Protein AF-A0A433U5M8-F1 (afdb_monomer_lite)

pLDDT: mean 70.41, std 19.26, range [32.75, 98.0]

Radius of gyration: 36.34 Å; chains: 1; bounding box: 79×53×96 Å

Structure (mmCIF, N/CA/C/O backbone):
data_AF-A0A433U5M8-F1
#
_entry.id   AF-A0A433U5M8-F1
#
loop_
_atom_site.group_PDB
_atom_site.id
_atom_site.type_symbol
_atom_site.label_atom_id
_atom_site.label_alt_id
_atom_site.label_comp_id
_atom_site.label_asym_id
_atom_site.label_entity_id
_atom_site.label_seq_id
_atom_site.pdbx_PDB_ins_code
_atom_site.Cartn_x
_atom_site.Cartn_y
_atom_site.Cartn_z
_atom_site.occupancy
_atom_site.B_iso_or_equiv
_atom_site.auth_seq_id
_atom_site.auth_comp_id
_atom_site.auth_asym_id
_atom_site.auth_atom_id
_atom_site.pdbx_PDB_model_num
ATOM 1 N N . GLY A 1 1 ? -18.660 -10.196 -0.580 1.00 45.38 1 GLY A N 1
ATOM 2 C CA . GLY A 1 1 ? -19.831 -9.629 0.108 1.00 45.38 1 GLY A CA 1
ATOM 3 C C . GLY A 1 1 ? -19.956 -10.293 1.456 1.00 45.38 1 GLY A C 1
ATOM 4 O O . GLY A 1 1 ? -20.163 -11.494 1.503 1.00 45.38 1 GLY A O 1
ATOM 5 N N . GLY A 1 2 ? -19.729 -9.548 2.529 1.00 76.19 2 GLY A N 1
ATOM 6 C CA . GLY A 1 2 ? -19.750 -10.043 3.903 1.00 76.19 2 GLY A CA 1
ATOM 7 C C . GLY A 1 2 ? -19.666 -8.871 4.876 1.00 76.19 2 GLY A C 1
ATOM 8 O O . GLY A 1 2 ? -19.480 -7.734 4.447 1.00 76.19 2 GLY A O 1
ATOM 9 N N . SER A 1 3 ? -19.777 -9.147 6.176 1.00 86.25 3 SER A N 1
ATOM 10 C CA . SER A 1 3 ? -19.694 -8.145 7.254 1.00 86.25 3 SER A CA 1
ATOM 11 C C . SER A 1 3 ? -18.289 -7.544 7.455 1.00 86.25 3 SER A C 1
ATOM 13 O O . SER A 1 3 ? -18.080 -6.759 8.377 1.00 86.25 3 SER A O 1
ATOM 15 N N . ILE A 1 4 ? -17.328 -7.925 6.606 1.00 91.25 4 ILE A N 1
ATOM 16 C CA . ILE A 1 4 ? -15.940 -7.460 6.590 1.00 91.25 4 ILE A CA 1
ATOM 17 C C . ILE A 1 4 ? -15.601 -7.009 5.163 1.00 91.25 4 ILE A C 1
ATOM 19 O O . ILE A 1 4 ? -15.864 -7.737 4.203 1.00 91.25 4 ILE A O 1
ATOM 23 N N . SER A 1 5 ? -14.976 -5.843 5.037 1.00 93.44 5 SER A N 1
ATOM 24 C CA . SER A 1 5 ? -14.335 -5.349 3.816 1.00 93.44 5 SER A CA 1
ATOM 25 C C . SER A 1 5 ? -12.854 -5.081 4.079 1.00 93.44 5 SER A C 1
ATOM 27 O O . SER A 1 5 ? -12.511 -4.546 5.132 1.00 93.44 5 SER A O 1
ATOM 29 N N . VAL A 1 6 ? -11.988 -5.425 3.125 1.00 92.81 6 VAL A N 1
ATOM 30 C CA . VAL A 1 6 ? -10.544 -5.150 3.188 1.00 92.81 6 VAL A CA 1
ATOM 31 C C . VAL A 1 6 ? -10.205 -4.104 2.129 1.00 92.81 6 VAL A C 1
ATOM 33 O O . VAL A 1 6 ? -10.529 -4.294 0.957 1.00 92.81 6 VAL A O 1
ATOM 36 N N . GLY A 1 7 ? -9.622 -2.986 2.554 1.00 92.00 7 GLY A N 1
ATOM 37 C CA . GLY A 1 7 ? -9.172 -1.896 1.695 1.00 92.00 7 GLY A CA 1
ATOM 38 C C . GLY A 1 7 ? -7.885 -2.229 0.939 1.00 92.00 7 GLY A C 1
ATOM 39 O O . GLY A 1 7 ? -7.193 -3.198 1.247 1.00 92.00 7 GLY A O 1
ATOM 40 N N . ALA A 1 8 ? -7.553 -1.405 -0.058 1.00 91.06 8 ALA A N 1
ATOM 41 C CA . ALA A 1 8 ? -6.326 -1.556 -0.850 1.00 91.06 8 ALA A CA 1
ATOM 42 C C . ALA A 1 8 ? -5.041 -1.291 -0.039 1.00 91.06 8 ALA A C 1
ATOM 44 O O . ALA A 1 8 ? -3.975 -1.771 -0.401 1.00 91.06 8 ALA A O 1
ATOM 45 N N . ASP A 1 9 ? -5.154 -0.553 1.063 1.00 92.25 9 ASP A N 1
ATOM 46 C CA . ASP A 1 9 ? -4.115 -0.315 2.070 1.00 92.25 9 ASP A CA 1
ATOM 47 C C . ASP A 1 9 ? -3.992 -1.462 3.092 1.00 92.25 9 ASP A C 1
ATOM 49 O O . ASP A 1 9 ? -3.197 -1.387 4.027 1.00 92.25 9 ASP A O 1
ATOM 53 N N . GLY A 1 10 ? -4.798 -2.517 2.944 1.00 90.12 10 GLY A N 1
ATOM 54 C CA . GLY A 1 10 ? -4.890 -3.618 3.899 1.00 90.12 10 GLY A CA 1
ATOM 55 C C . GLY A 1 10 ? -5.768 -3.316 5.115 1.00 90.12 10 GLY A C 1
ATOM 56 O O . GLY A 1 10 ? -5.881 -4.164 6.003 1.00 90.12 10 GLY A O 1
ATOM 57 N N . ALA A 1 11 ? -6.424 -2.150 5.183 1.00 92.38 11 ALA A N 1
ATOM 58 C CA . ALA A 1 11 ? -7.296 -1.825 6.303 1.00 92.38 11 ALA A CA 1
ATOM 59 C C . ALA A 1 11 ? -8.540 -2.721 6.312 1.00 92.38 11 ALA A C 1
ATOM 61 O O . ALA A 1 11 ? -9.258 -2.850 5.321 1.00 92.38 11 ALA A O 1
ATOM 62 N N . VAL A 1 12 ? -8.831 -3.321 7.465 1.00 91.44 12 VAL A N 1
ATOM 63 C CA . VAL A 1 12 ? -10.022 -4.153 7.658 1.00 91.44 12 VAL A CA 1
ATOM 64 C C . VAL A 1 12 ? -11.119 -3.312 8.309 1.00 91.44 12 VAL A C 1
ATOM 66 O O . VAL A 1 12 ? -10.980 -2.871 9.454 1.00 91.44 12 VAL A O 1
ATOM 69 N N . ALA A 1 13 ? -12.217 -3.108 7.584 1.00 92.56 13 ALA A N 1
ATOM 70 C CA . ALA A 1 13 ? -13.399 -2.389 8.045 1.00 92.56 13 ALA A CA 1
ATOM 71 C C . ALA A 1 13 ? -14.602 -3.332 8.180 1.00 92.56 13 ALA A C 1
ATOM 73 O O . ALA A 1 13 ? -14.766 -4.288 7.420 1.00 92.56 13 ALA A O 1
ATOM 74 N N . LEU A 1 14 ? -15.448 -3.057 9.171 1.00 91.56 14 LEU A N 1
ATOM 75 C CA . LEU A 1 14 ? -16.712 -3.756 9.376 1.00 91.56 14 LEU A CA 1
ATOM 76 C C . LEU A 1 14 ? -17.815 -3.023 8.616 1.00 91.56 14 LEU A C 1
ATOM 78 O O . LEU A 1 14 ? -17.966 -1.815 8.771 1.00 91.56 14 LEU A O 1
ATOM 82 N N . THR A 1 15 ? -18.592 -3.752 7.822 1.00 92.69 15 THR A N 1
ATOM 83 C CA . THR A 1 15 ? -19.698 -3.185 7.028 1.00 92.69 15 THR A CA 1
ATOM 84 C C . THR A 1 15 ? -21.052 -3.294 7.730 1.00 92.69 15 THR A C 1
ATOM 86 O O . THR A 1 15 ? -22.003 -2.629 7.334 1.00 92.69 15 THR A O 1
ATOM 89 N N . SER A 1 16 ? -21.156 -4.111 8.784 1.00 91.69 16 SER A N 1
ATOM 90 C CA . SER A 1 16 ? -22.370 -4.278 9.591 1.00 91.69 16 SER A CA 1
ATOM 91 C C . SER A 1 16 ? -22.026 -4.625 11.040 1.00 91.69 16 SER A C 1
ATOM 93 O O . SER A 1 16 ? -21.055 -5.348 11.287 1.00 91.69 16 SER A O 1
ATOM 95 N N . SER A 1 17 ? -22.852 -4.196 11.996 1.00 89.56 17 SER A N 1
ATOM 96 C CA . SER A 1 17 ? -22.741 -4.625 13.395 1.00 89.56 17 SER A CA 1
ATOM 97 C C . SER A 1 17 ? -23.074 -6.118 13.559 1.00 89.56 17 SER A C 1
ATOM 99 O O . SER A 1 17 ? -23.799 -6.712 12.757 1.00 89.56 17 SER A O 1
ATOM 101 N N . ARG A 1 18 ? -22.500 -6.757 14.586 1.00 93.69 18 ARG A N 1
ATOM 102 C CA . ARG A 1 18 ? -22.755 -8.158 14.965 1.00 93.69 18 ARG A CA 1
ATOM 103 C C . ARG A 1 18 ? -22.833 -8.278 16.484 1.00 93.69 18 ARG A C 1
ATOM 105 O O . ARG A 1 18 ? -22.233 -7.477 17.198 1.00 93.69 18 ARG A O 1
ATOM 112 N N . SER A 1 19 ? -23.551 -9.288 16.967 1.00 94.50 19 SER A N 1
ATOM 113 C CA . SER A 1 19 ? -23.619 -9.615 18.391 1.00 94.50 19 SER A CA 1
ATOM 114 C C . SER A 1 19 ? -22.271 -10.120 18.913 1.00 94.50 19 SER A C 1
ATOM 116 O O . SER A 1 19 ? -21.514 -10.794 18.201 1.00 94.50 19 SER A O 1
ATOM 118 N N . ALA A 1 20 ? -21.984 -9.816 20.179 1.00 93.88 20 ALA A N 1
ATOM 119 C CA . ALA A 1 20 ? -20.824 -10.355 20.876 1.00 93.88 20 ALA A CA 1
ATOM 120 C C . ALA A 1 20 ? -20.846 -11.894 20.883 1.00 93.88 20 ALA A C 1
ATOM 122 O O . ALA A 1 20 ? -21.906 -12.512 20.932 1.00 93.88 20 ALA A O 1
ATOM 123 N N . GLY A 1 21 ? -19.667 -12.509 20.807 1.00 93.31 21 GLY A N 1
ATOM 124 C CA . GLY A 1 21 ? -19.498 -13.957 20.670 1.00 93.31 21 GLY A CA 1
ATOM 125 C C . GLY A 1 21 ? -19.450 -14.443 19.219 1.00 93.31 21 GLY A C 1
ATOM 126 O O . GLY A 1 21 ? -18.939 -15.530 18.966 1.00 93.31 21 GLY A O 1
ATOM 127 N N . THR A 1 22 ? -19.888 -13.631 18.254 1.00 94.88 22 THR A N 1
ATOM 128 C CA . THR A 1 22 ? -19.756 -13.963 16.831 1.00 94.88 22 THR A CA 1
ATOM 129 C C . THR A 1 22 ? -18.287 -13.897 16.402 1.00 94.88 22 THR A C 1
ATOM 131 O O . THR A 1 22 ? -17.555 -12.981 16.785 1.00 94.88 22 THR A O 1
ATOM 134 N N . VAL A 1 23 ? -17.850 -14.842 15.567 1.00 94.50 23 VAL A N 1
ATOM 135 C CA . VAL A 1 23 ? -16.569 -14.778 14.852 1.00 94.50 23 VAL A CA 1
ATOM 136 C C . VAL A 1 23 ? -16.868 -14.785 13.365 1.00 94.50 23 VAL A C 1
ATOM 138 O O . VAL A 1 23 ? -17.562 -15.670 12.871 1.00 94.50 23 VAL A O 1
ATOM 141 N N . VAL A 1 24 ? -16.355 -13.791 12.651 1.00 94.06 24 VAL A N 1
ATOM 142 C CA . VAL A 1 24 ? -16.457 -13.735 11.193 1.00 94.06 24 VAL A CA 1
ATOM 143 C C . VAL A 1 24 ? -15.065 -13.935 10.624 1.00 94.06 24 VAL A C 1
ATOM 145 O O . VAL A 1 24 ? -14.129 -13.228 10.997 1.00 94.06 24 VAL A O 1
ATOM 148 N N . SER A 1 25 ? -14.935 -14.899 9.719 1.00 94.25 25 SER A N 1
ATOM 149 C CA . SER A 1 25 ? -13.684 -15.185 9.025 1.00 94.25 25 SER A CA 1
ATOM 150 C C . SER A 1 25 ? -13.825 -14.938 7.531 1.00 94.25 25 SER A C 1
ATOM 152 O O . SER A 1 25 ? -14.887 -15.158 6.951 1.00 94.25 25 SER A O 1
ATOM 154 N N . GLY A 1 26 ? -12.741 -14.493 6.909 1.00 91.69 26 GLY A N 1
ATOM 155 C CA . GLY A 1 26 ? -12.641 -14.303 5.470 1.00 91.69 26 GLY A CA 1
ATOM 156 C C . GLY A 1 26 ? -11.229 -14.583 4.974 1.00 91.69 26 GLY A C 1
ATOM 157 O O . GLY A 1 26 ? -10.285 -14.664 5.759 1.00 91.69 26 GLY A O 1
ATOM 158 N N . SER A 1 27 ? -11.103 -14.725 3.661 1.00 94.50 27 SER A N 1
ATOM 159 C CA . SER A 1 27 ? -9.823 -14.880 2.975 1.00 94.50 27 SER A CA 1
ATOM 160 C C . SER A 1 27 ? -9.535 -13.620 2.167 1.00 94.50 27 SER A C 1
ATOM 162 O O . SER A 1 27 ? -10.400 -13.160 1.421 1.00 94.50 27 SER A O 1
ATOM 164 N N . ALA A 1 28 ? -8.332 -13.070 2.310 1.00 94.69 28 ALA A N 1
ATOM 165 C CA . ALA A 1 28 ? -7.849 -11.929 1.543 1.00 94.69 28 ALA A CA 1
ATOM 166 C C . ALA A 1 28 ? -6.683 -12.353 0.646 1.00 94.69 28 ALA A C 1
ATOM 168 O O . ALA A 1 28 ? -5.827 -13.135 1.054 1.00 94.69 28 ALA A O 1
ATOM 169 N N . TYR A 1 29 ? -6.656 -11.825 -0.574 1.00 96.19 29 TYR A N 1
ATOM 170 C CA . TYR A 1 29 ? -5.571 -12.032 -1.530 1.00 96.19 29 TYR A CA 1
ATOM 171 C C . TYR A 1 29 ? -4.862 -10.706 -1.763 1.00 96.19 29 TYR A C 1
ATOM 173 O O . TYR A 1 29 ? -5.526 -9.674 -1.879 1.00 96.19 29 TYR A O 1
ATOM 181 N N . ALA A 1 30 ? -3.537 -10.744 -1.865 1.00 94.94 30 ALA A N 1
ATOM 182 C CA . ALA A 1 30 ? -2.771 -9.594 -2.317 1.00 94.94 30 ALA A CA 1
ATOM 183 C C . ALA A 1 30 ? -2.766 -9.565 -3.849 1.00 94.94 30 ALA A C 1
ATOM 185 O O . ALA A 1 30 ? -2.647 -10.612 -4.489 1.00 94.94 30 ALA A O 1
ATOM 186 N N . TRP A 1 31 ? -2.908 -8.370 -4.417 1.00 94.88 31 TRP A N 1
ATOM 187 C CA . TRP A 1 31 ? -2.847 -8.131 -5.854 1.00 94.88 31 TRP A CA 1
ATOM 188 C C . TRP A 1 31 ? -1.829 -7.030 -6.135 1.00 94.88 31 TRP A C 1
ATOM 190 O O . TRP A 1 31 ? -1.934 -5.941 -5.572 1.00 94.88 31 TRP A O 1
ATOM 200 N N . ASP A 1 32 ? -0.881 -7.308 -7.021 1.00 91.94 32 ASP A N 1
ATOM 201 C CA . ASP A 1 32 ? 0.020 -6.320 -7.605 1.00 91.94 32 ASP A CA 1
ATOM 202 C C . ASP A 1 32 ? -0.542 -5.853 -8.958 1.00 91.94 32 ASP A C 1
ATOM 204 O O . ASP A 1 32 ? -1.101 -6.641 -9.721 1.00 91.94 32 ASP A O 1
ATOM 208 N N . LYS A 1 33 ? -0.401 -4.562 -9.263 1.00 90.81 33 LYS A N 1
ATOM 209 C CA . LYS A 1 33 ? -0.838 -3.940 -10.523 1.00 90.81 33 LYS A CA 1
ATOM 210 C C . LYS A 1 33 ? 0.274 -3.872 -11.579 1.00 90.81 33 LYS A C 1
ATOM 212 O O . LYS A 1 33 ? 0.168 -3.069 -12.506 1.00 90.81 33 LYS A O 1
ATOM 217 N N . GLY A 1 34 ? 1.336 -4.667 -11.440 1.00 90.12 34 GLY A N 1
ATOM 218 C CA . GLY A 1 34 ? 2.446 -4.725 -12.393 1.00 90.12 34 GLY A CA 1
ATOM 219 C C . GLY A 1 34 ? 2.001 -4.859 -13.860 1.00 90.12 34 GLY A C 1
ATOM 220 O O . GLY A 1 34 ? 0.998 -5.499 -14.171 1.00 90.12 34 GLY A O 1
ATOM 221 N N . GLN A 1 35 ? 2.747 -4.229 -14.779 1.00 84.31 35 GLN A N 1
ATOM 222 C CA . GLN A 1 35 ? 2.446 -4.247 -16.222 1.00 84.31 35 GLN A CA 1
ATOM 223 C C . GLN A 1 35 ? 2.996 -5.483 -16.952 1.00 84.31 35 GLN A C 1
ATOM 225 O O . GLN A 1 35 ? 2.381 -5.928 -17.917 1.00 84.31 35 GLN A O 1
ATOM 230 N N . THR A 1 36 ? 4.103 -6.070 -16.484 1.00 81.38 36 THR A N 1
ATOM 231 C CA . THR A 1 36 ? 4.724 -7.259 -17.094 1.00 81.38 36 THR A CA 1
ATOM 232 C C . THR A 1 36 ? 5.297 -8.139 -15.981 1.00 81.38 36 THR A C 1
ATOM 234 O O . THR A 1 36 ? 6.118 -7.635 -15.216 1.00 81.38 36 THR A O 1
ATOM 237 N N . PRO A 1 37 ? 4.892 -9.417 -15.837 1.00 82.75 37 PRO A N 1
ATOM 238 C CA . PRO A 1 37 ? 4.072 -10.235 -16.746 1.00 82.75 37 PRO A CA 1
ATOM 239 C C . PRO A 1 37 ? 2.551 -9.969 -16.697 1.00 82.75 37 PRO A C 1
ATOM 241 O O . PRO A 1 37 ? 1.786 -10.687 -17.334 1.00 82.75 37 PRO A O 1
ATOM 244 N N . GLY A 1 38 ? 2.110 -8.947 -15.964 1.00 89.69 38 GLY A N 1
ATOM 245 C CA . GLY A 1 38 ? 0.707 -8.600 -15.735 1.00 89.69 38 GLY A CA 1
ATOM 246 C C . GLY A 1 38 ? 0.425 -8.490 -14.238 1.00 89.69 38 GLY A C 1
ATOM 247 O O . GLY A 1 38 ? 1.347 -8.577 -13.426 1.00 89.69 38 GLY A O 1
ATOM 248 N N . ALA A 1 39 ? -0.843 -8.305 -13.868 1.00 93.44 39 ALA A N 1
ATOM 249 C CA . ALA A 1 39 ? -1.225 -8.262 -12.462 1.00 93.44 39 ALA A CA 1
ATOM 250 C C . ALA A 1 39 ? -0.949 -9.618 -11.797 1.00 93.44 39 ALA A C 1
ATOM 252 O O . ALA A 1 39 ? -1.464 -10.648 -12.238 1.00 93.44 39 ALA A O 1
ATOM 253 N N . LEU A 1 40 ? -0.149 -9.613 -10.733 1.00 95.38 40 LEU A N 1
ATOM 254 C CA . LEU A 1 40 ? 0.150 -10.808 -9.952 1.00 95.38 40 LEU A CA 1
ATOM 255 C C . LEU A 1 40 ? -0.803 -10.894 -8.765 1.00 95.38 40 LEU A C 1
ATOM 257 O O . LEU A 1 40 ? -1.156 -9.885 -8.155 1.00 95.38 40 LEU A O 1
ATOM 261 N N . ARG A 1 41 ? -1.213 -12.111 -8.422 1.00 95.94 41 ARG A N 1
ATOM 262 C CA . ARG A 1 41 ? -2.037 -12.403 -7.250 1.00 95.94 41 ARG A CA 1
ATOM 263 C C . ARG A 1 41 ? -1.274 -13.368 -6.356 1.00 95.94 41 ARG A C 1
ATOM 265 O O . ARG A 1 41 ? -0.628 -14.274 -6.866 1.00 95.94 41 ARG A O 1
ATOM 272 N N . SER A 1 42 ? -1.372 -13.201 -5.041 1.00 96.19 42 SER A N 1
ATOM 273 C CA . SER A 1 42 ? -0.816 -14.181 -4.107 1.00 96.19 42 SER A CA 1
ATOM 274 C C . SER A 1 42 ? -1.482 -15.552 -4.280 1.00 96.19 42 SER A C 1
ATOM 276 O O . SER A 1 42 ? -2.712 -15.641 -4.306 1.00 96.19 42 SER A O 1
ATOM 278 N N . ASP A 1 43 ? -0.684 -16.620 -4.339 1.00 96.44 43 ASP A N 1
ATOM 279 C CA . ASP A 1 43 ? -1.203 -17.990 -4.471 1.00 96.44 43 ASP A CA 1
ATOM 280 C C . ASP A 1 43 ? -1.987 -18.416 -3.225 1.00 96.44 43 ASP A C 1
ATOM 282 O O . ASP A 1 43 ? -3.091 -18.958 -3.307 1.00 96.44 43 ASP A O 1
ATOM 286 N N . ASN A 1 44 ? -1.450 -18.086 -2.049 1.00 96.75 44 ASN A N 1
ATOM 287 C CA . ASN A 1 44 ? -2.062 -18.414 -0.769 1.00 96.75 44 ASN A CA 1
ATOM 288 C C . ASN A 1 44 ? -2.836 -17.209 -0.210 1.00 96.75 44 ASN A C 1
ATOM 290 O O . ASN A 1 44 ? -2.272 -16.114 -0.102 1.00 96.75 44 ASN A O 1
ATOM 294 N N . PRO A 1 45 ? -4.123 -17.367 0.154 1.00 96.38 45 PRO A N 1
ATOM 295 C CA . PRO A 1 45 ? -4.862 -16.311 0.827 1.00 96.38 45 PRO A CA 1
ATOM 296 C C . PRO A 1 45 ? -4.426 -16.148 2.284 1.00 96.38 45 PRO A C 1
ATOM 298 O O . PRO A 1 45 ? -4.218 -17.127 3.001 1.00 96.38 45 PRO A O 1
ATOM 301 N N . ALA A 1 46 ? -4.425 -14.908 2.765 1.00 95.19 46 ALA A N 1
ATOM 302 C CA . ALA A 1 46 ? -4.359 -14.614 4.188 1.00 95.19 46 ALA A CA 1
ATOM 303 C C . ALA A 1 46 ? -5.741 -14.818 4.825 1.00 95.19 46 ALA A C 1
ATOM 305 O O . ALA A 1 46 ? -6.743 -14.267 4.357 1.00 95.19 46 ALA A O 1
ATOM 306 N N . ARG A 1 47 ? -5.809 -15.596 5.910 1.00 95.00 47 ARG A N 1
ATOM 307 C CA . ARG A 1 47 ? -7.052 -15.813 6.656 1.00 95.00 47 ARG A CA 1
ATOM 308 C C . ARG A 1 47 ? -7.207 -14.733 7.722 1.00 95.00 47 ARG A C 1
ATOM 310 O O . ARG A 1 47 ? -6.384 -14.620 8.622 1.00 95.00 47 ARG A O 1
ATOM 317 N N . ILE A 1 48 ? -8.278 -13.957 7.629 1.00 93.44 48 ILE A N 1
ATOM 318 C CA . ILE A 1 48 ? -8.594 -12.871 8.559 1.00 93.44 48 ILE A CA 1
ATOM 319 C C . ILE A 1 48 ? -9.782 -13.311 9.409 1.00 93.44 48 ILE A C 1
ATOM 321 O O . ILE A 1 48 ? -10.805 -13.729 8.869 1.00 93.44 48 ILE A O 1
ATOM 325 N N . SER A 1 49 ? -9.671 -13.203 10.733 1.00 93.19 49 SER A N 1
ATOM 326 C CA . SER A 1 49 ? -10.764 -13.482 11.669 1.00 93.19 49 SER A CA 1
ATOM 327 C C . SER A 1 49 ? -11.020 -12.288 12.578 1.00 93.19 49 SER A C 1
ATOM 329 O O . SER A 1 49 ? -10.111 -11.822 13.262 1.00 93.19 49 SER A O 1
ATOM 331 N N . VAL A 1 50 ? -12.267 -11.830 12.626 1.00 92.69 50 VAL A N 1
ATOM 332 C CA . VAL A 1 50 ? -12.719 -10.780 13.539 1.00 92.69 50 VAL A CA 1
ATOM 333 C C . VAL A 1 50 ? -13.641 -11.408 14.573 1.00 92.69 50 VAL A C 1
ATOM 335 O O . VAL A 1 50 ? -14.683 -11.969 14.229 1.00 92.69 50 VAL A O 1
ATOM 338 N N . ARG A 1 51 ? -13.251 -11.316 15.846 1.00 94.62 51 ARG A N 1
ATOM 339 C CA . ARG A 1 51 ? -14.053 -11.762 16.986 1.00 94.62 51 ARG A CA 1
ATOM 340 C C . ARG A 1 51 ? -14.736 -10.561 17.624 1.00 94.62 51 ARG A C 1
ATOM 342 O O . ARG A 1 51 ? -14.070 -9.605 18.009 1.00 94.62 51 ARG A O 1
ATOM 349 N N . PHE A 1 52 ? -16.055 -10.633 17.754 1.00 92.88 52 PHE A N 1
ATOM 350 C CA . PHE A 1 52 ? -16.849 -9.598 18.403 1.00 92.88 52 PHE A CA 1
ATOM 351 C C . PHE A 1 52 ? -16.920 -9.891 19.901 1.00 92.88 52 PHE A C 1
ATOM 353 O O . PHE A 1 52 ? -17.366 -10.964 20.309 1.00 92.88 52 PHE A O 1
ATOM 360 N N . THR A 1 53 ? -16.477 -8.949 20.727 1.00 93.06 53 THR A N 1
ATOM 361 C CA . THR A 1 53 ? -16.567 -9.029 22.190 1.00 93.06 53 THR A CA 1
ATOM 362 C C . THR A 1 53 ? -17.573 -8.013 22.710 1.00 93.06 53 THR A C 1
ATOM 364 O O . THR A 1 53 ? -17.870 -7.014 22.055 1.00 93.06 53 THR A O 1
ATOM 367 N N . THR A 1 54 ? -18.144 -8.286 23.880 1.00 92.56 54 THR A N 1
ATOM 368 C CA . THR A 1 54 ? -19.029 -7.339 24.559 1.00 92.56 54 THR A CA 1
ATOM 369 C C . THR A 1 54 ? -18.254 -6.069 24.878 1.00 92.56 54 THR A C 1
ATOM 371 O O . THR A 1 54 ? -17.182 -6.136 25.485 1.00 92.56 54 THR A O 1
ATOM 374 N N . CYS A 1 55 ? -18.794 -4.912 24.497 1.00 83.19 55 CYS A N 1
ATOM 375 C CA . CYS A 1 55 ? -18.255 -3.646 24.971 1.00 83.19 55 CYS A CA 1
ATOM 376 C C . CYS A 1 55 ? -18.397 -3.591 26.500 1.00 83.19 55 CYS A C 1
ATOM 378 O O . CYS A 1 55 ? -19.451 -3.976 27.014 1.00 83.19 55 CYS A O 1
ATOM 380 N N . PRO A 1 56 ? -17.376 -3.115 27.234 1.00 87.38 56 PRO A N 1
ATOM 381 C CA . PRO A 1 56 ? -17.539 -2.850 28.652 1.00 87.38 56 PRO A CA 1
ATOM 382 C C . PRO A 1 56 ? -18.650 -1.812 28.802 1.00 87.38 56 PRO A C 1
ATOM 384 O O . PRO A 1 56 ? -18.541 -0.700 28.282 1.00 87.38 56 PRO A O 1
ATOM 387 N N . SER A 1 57 ? -19.738 -2.178 29.476 1.00 83.81 57 SER A N 1
ATOM 388 C CA . SER A 1 57 ? -20.762 -1.213 29.845 1.00 83.81 57 SER A CA 1
ATOM 389 C C . SER A 1 57 ? -20.117 -0.226 30.808 1.00 83.81 57 SER A C 1
ATOM 391 O O . SER A 1 57 ? -19.744 -0.604 31.920 1.00 83.81 57 SER A O 1
ATOM 393 N N . THR A 1 58 ? -19.952 1.029 30.393 1.00 80.06 58 THR A N 1
ATOM 394 C CA . THR A 1 58 ? -19.709 2.101 31.355 1.00 80.06 58 THR A CA 1
ATOM 395 C C . THR A 1 58 ? -20.912 2.085 32.286 1.00 80.06 58 THR A C 1
ATOM 397 O O . THR A 1 58 ? -22.031 2.324 31.835 1.00 80.06 58 THR A O 1
ATOM 400 N N . SER A 1 59 ? -20.707 1.697 33.548 1.00 74.06 59 SER A N 1
ATOM 401 C CA . SER A 1 59 ? -21.761 1.753 34.557 1.00 74.06 59 SER A CA 1
ATOM 402 C C . SER A 1 59 ? -22.364 3.149 34.489 1.00 74.06 59 SER A C 1
ATOM 404 O O . SER A 1 59 ? -21.607 4.125 34.544 1.00 74.06 59 SER A O 1
ATOM 406 N N . ALA A 1 60 ? -23.683 3.244 34.305 1.00 75.75 60 ALA A N 1
ATOM 407 C CA . ALA A 1 60 ? -24.363 4.530 34.312 1.00 75.75 60 ALA A CA 1
ATOM 408 C C . ALA A 1 60 ? -23.865 5.336 35.525 1.00 75.75 60 ALA A C 1
ATOM 410 O O . ALA A 1 60 ? -23.696 4.740 36.597 1.00 75.75 60 ALA A O 1
ATOM 411 N N . PRO A 1 61 ? -23.557 6.638 35.372 1.00 72.81 61 PRO A N 1
ATOM 412 C CA . PRO A 1 61 ? -23.180 7.455 36.513 1.00 72.81 61 PRO A CA 1
ATOM 413 C C . PRO A 1 61 ? -24.266 7.267 37.565 1.00 72.81 61 PRO A C 1
ATOM 415 O O . PRO A 1 61 ? -25.446 7.451 37.255 1.00 72.81 61 PRO A O 1
ATOM 418 N N . ALA A 1 62 ? -23.866 6.798 38.752 1.00 68.62 62 ALA A N 1
ATOM 419 C CA . ALA A 1 62 ? -24.775 6.560 39.858 1.00 68.62 62 ALA A CA 1
ATOM 420 C C . ALA A 1 62 ? -25.630 7.814 40.000 1.00 68.62 62 ALA A C 1
ATOM 422 O O . ALA A 1 62 ? -25.113 8.892 40.300 1.00 68.62 62 ALA A O 1
ATOM 423 N N . THR A 1 63 ? -26.911 7.692 39.653 1.00 66.94 63 THR A N 1
ATOM 424 C CA . THR A 1 63 ? -27.856 8.790 39.760 1.00 66.94 63 THR A CA 1
ATOM 425 C C . THR A 1 63 ? -27.873 9.154 41.233 1.00 66.94 63 THR A C 1
ATOM 427 O O . THR A 1 63 ? -28.341 8.372 42.060 1.00 66.94 63 THR A O 1
ATOM 430 N N . ALA A 1 64 ? -27.257 10.289 41.567 1.00 59.72 64 ALA A N 1
ATOM 431 C CA . ALA A 1 64 ? -27.354 10.856 42.896 1.00 59.72 64 ALA A CA 1
ATOM 432 C C . ALA A 1 64 ? -28.845 10.949 43.237 1.00 59.72 64 ALA A C 1
ATOM 434 O O . ALA A 1 64 ? -29.653 11.323 42.383 1.00 59.72 64 ALA A O 1
ATOM 435 N N . ALA A 1 65 ? -29.196 10.516 44.448 1.00 65.44 65 ALA A N 1
ATOM 436 C CA . ALA A 1 65 ? -30.570 10.461 44.921 1.00 65.44 65 ALA A CA 1
ATOM 437 C C . ALA A 1 65 ? -31.319 11.776 44.612 1.00 65.44 65 ALA A C 1
ATOM 439 O O . ALA A 1 65 ? -30.720 12.851 44.696 1.00 65.44 65 ALA A O 1
ATOM 440 N N . PRO A 1 66 ? -32.609 11.710 44.242 1.00 52.59 66 PRO A N 1
ATOM 441 C CA . PRO A 1 66 ? -33.365 12.887 43.842 1.00 52.59 66 PRO A CA 1
ATOM 442 C C . PRO A 1 66 ? -33.497 13.862 45.016 1.00 52.59 66 PRO A C 1
ATOM 444 O O . PRO A 1 66 ? -34.177 13.574 46.000 1.00 52.59 66 PRO A O 1
ATOM 447 N N . THR A 1 67 ? -32.888 15.042 44.902 1.00 55.75 67 THR A N 1
ATOM 448 C CA . THR A 1 67 ? -33.294 16.201 45.699 1.00 55.75 67 THR A CA 1
ATOM 449 C C . THR A 1 67 ? -34.501 16.820 45.008 1.00 55.75 67 THR A C 1
ATOM 451 O O . THR A 1 67 ? -34.402 17.308 43.884 1.00 55.75 67 THR A O 1
ATOM 454 N N . THR A 1 68 ? -35.653 16.754 45.667 1.00 57.56 68 THR A N 1
ATOM 455 C CA . THR A 1 68 ? -36.921 17.332 45.220 1.00 57.56 68 THR A CA 1
ATOM 456 C C . THR A 1 68 ? -36.776 18.833 44.966 1.00 57.56 68 THR A C 1
ATOM 458 O O . THR A 1 68 ? -36.683 19.620 45.907 1.00 57.56 68 THR A O 1
ATOM 461 N N . SER A 1 69 ? -36.825 19.247 43.703 1.00 50.84 69 SER A N 1
ATOM 462 C CA . SER A 1 69 ? -37.137 20.623 43.327 1.00 50.84 69 SER A CA 1
ATOM 463 C C . SER A 1 69 ? -38.055 20.666 42.099 1.00 50.84 69 SER A C 1
ATOM 465 O O . SER A 1 69 ? -37.918 19.896 41.155 1.00 50.84 69 SER A O 1
ATOM 467 N N . ALA A 1 70 ? -39.048 21.545 42.250 1.00 58.56 70 ALA A N 1
ATOM 468 C CA . ALA A 1 70 ? -40.209 21.936 41.449 1.00 58.56 70 ALA A CA 1
ATOM 469 C C . ALA A 1 70 ? -40.287 21.584 39.940 1.00 58.56 70 ALA A C 1
ATOM 471 O O . ALA A 1 70 ? -39.285 21.596 39.228 1.00 58.56 70 ALA A O 1
ATOM 472 N N . PRO A 1 71 ? -41.515 21.391 39.408 1.00 64.44 71 PRO A N 1
ATOM 473 C CA . PRO A 1 71 ? -41.744 21.206 37.979 1.00 64.44 71 PRO A CA 1
ATOM 474 C C . PRO A 1 71 ? -41.679 22.558 37.258 1.00 64.44 71 PRO A C 1
ATOM 476 O O . PRO A 1 71 ? -42.178 23.537 37.809 1.00 64.44 71 PRO A O 1
ATOM 479 N N . THR A 1 72 ? -41.123 22.613 36.037 1.00 52.91 72 THR A N 1
ATOM 480 C CA . THR A 1 72 ? -41.612 23.411 34.879 1.00 52.91 72 THR A CA 1
ATOM 481 C C . THR A 1 72 ? -40.576 23.442 33.740 1.00 52.91 72 THR A C 1
ATOM 483 O O . THR A 1 72 ? -39.483 23.965 33.924 1.00 52.91 72 THR A O 1
ATOM 486 N N . ALA A 1 73 ? -40.971 22.926 32.563 1.00 47.56 73 ALA A N 1
ATOM 487 C CA . ALA A 1 73 ? -40.850 23.529 31.216 1.00 47.56 73 ALA A CA 1
ATOM 488 C C . ALA A 1 73 ? -40.473 22.538 30.088 1.00 47.56 73 ALA A C 1
ATOM 490 O O . ALA A 1 73 ? -39.412 21.930 30.105 1.00 47.56 73 ALA A O 1
ATOM 491 N N . ALA A 1 74 ? -41.398 22.469 29.119 1.00 58.69 74 ALA A N 1
ATOM 492 C CA . ALA A 1 74 ? -41.350 22.214 27.668 1.00 58.69 74 ALA A CA 1
ATOM 493 C C . ALA A 1 74 ? -40.263 21.325 26.995 1.00 58.69 74 ALA A C 1
ATOM 495 O O . ALA A 1 74 ? -39.073 21.448 27.275 1.00 58.69 74 ALA A O 1
ATOM 496 N N . PRO A 1 75 ? -40.652 20.512 25.983 1.00 54.19 75 PRO A N 1
ATOM 497 C CA . PRO A 1 75 ? -39.722 19.741 25.163 1.00 54.19 75 PRO A CA 1
ATOM 498 C C . PRO A 1 75 ? -39.024 20.628 24.117 1.00 54.19 75 PRO A C 1
ATOM 500 O O . PRO A 1 75 ? -39.670 21.190 23.234 1.00 54.19 75 PRO A O 1
ATOM 503 N N . THR A 1 76 ? -37.696 20.713 24.186 1.00 50.06 76 THR A N 1
ATOM 504 C CA . THR A 1 76 ? -36.864 21.336 23.146 1.00 50.06 76 THR A CA 1
ATOM 505 C C . THR A 1 76 ? -36.397 20.268 22.163 1.00 50.06 76 THR A C 1
ATOM 507 O O . THR A 1 76 ? -35.679 19.340 22.527 1.00 50.06 76 THR A O 1
ATOM 510 N N . THR A 1 77 ? -36.810 20.407 20.907 1.00 53.75 77 THR A N 1
ATOM 511 C CA . THR A 1 77 ? -36.397 19.589 19.765 1.00 53.75 77 THR A CA 1
ATOM 512 C C . THR A 1 77 ? -34.901 19.776 19.503 1.00 53.75 77 THR A C 1
ATOM 514 O O . THR A 1 77 ? -34.470 20.832 19.042 1.00 53.75 77 THR A O 1
ATOM 517 N N . THR A 1 78 ? -34.085 18.765 19.796 1.00 45.72 78 THR A N 1
ATOM 518 C CA . THR A 1 78 ? -32.648 18.788 19.499 1.00 45.72 78 THR A CA 1
ATOM 519 C C . THR A 1 78 ? -32.421 18.395 18.043 1.00 45.72 78 THR A C 1
ATOM 521 O O . THR A 1 78 ? -32.417 17.219 17.684 1.00 45.72 78 THR A O 1
ATOM 524 N N . THR A 1 79 ? -32.228 19.396 17.187 1.00 44.91 79 THR A N 1
ATOM 525 C CA . THR A 1 79 ? -31.676 19.223 15.841 1.00 44.91 79 THR A CA 1
ATOM 526 C C . THR A 1 79 ? -30.312 18.547 15.955 1.00 44.91 79 THR A C 1
ATOM 528 O O . THR A 1 79 ? -29.395 19.076 16.582 1.00 44.91 79 THR A O 1
ATOM 531 N N . THR A 1 80 ? -30.180 17.358 15.372 1.00 44.91 80 THR A N 1
ATOM 532 C CA . THR A 1 80 ? -28.926 16.607 15.301 1.00 44.91 80 THR A CA 1
ATOM 533 C C . THR A 1 80 ? -28.022 17.293 14.282 1.00 44.91 80 THR A C 1
ATOM 535 O O . THR A 1 80 ? -28.044 16.995 13.090 1.00 44.91 80 THR A O 1
ATOM 538 N N . THR A 1 81 ? -27.256 18.284 14.729 1.00 44.75 81 THR A N 1
ATOM 539 C CA . THR A 1 81 ? -26.178 18.854 13.926 1.00 44.75 81 THR A CA 1
ATOM 540 C C . THR A 1 81 ? -25.159 17.747 13.691 1.00 44.75 81 THR A C 1
ATOM 542 O O . THR A 1 81 ? -24.624 17.183 14.645 1.00 44.75 81 THR A O 1
ATOM 545 N N . ALA A 1 82 ? -24.926 17.409 12.422 1.00 45.44 82 ALA A N 1
ATOM 546 C CA . ALA A 1 82 ? -23.896 16.471 12.011 1.00 45.44 82 ALA A CA 1
ATOM 547 C C . ALA A 1 82 ? -22.583 16.812 12.724 1.00 45.44 82 ALA A C 1
ATOM 549 O O . ALA A 1 82 ? -22.078 17.933 12.632 1.00 45.44 82 ALA A O 1
ATOM 550 N N . THR A 1 83 ? -22.059 15.843 13.466 1.00 41.78 83 THR A N 1
ATOM 551 C CA . THR A 1 83 ? -20.792 15.941 14.176 1.00 41.78 83 THR A CA 1
ATOM 552 C C . THR A 1 83 ? -19.676 16.108 13.150 1.00 41.78 83 THR A C 1
ATOM 554 O O . THR A 1 83 ? -19.112 15.136 12.651 1.00 41.78 83 THR A O 1
ATOM 557 N N . SER A 1 84 ? -19.350 17.351 12.805 1.00 46.56 84 SER A N 1
ATOM 558 C CA . SER A 1 84 ? -18.068 17.692 12.201 1.00 46.56 84 SER A CA 1
ATOM 559 C C . SER A 1 84 ? -16.994 17.141 13.130 1.00 46.56 84 SER A C 1
ATOM 561 O O . SER A 1 84 ? -16.894 17.549 14.289 1.00 46.56 84 SER A O 1
ATOM 563 N N . TYR A 1 85 ? -16.235 16.165 12.640 1.00 50.16 85 TYR A N 1
ATOM 564 C CA . TYR A 1 85 ? -15.090 15.598 13.331 1.00 50.16 85 TYR A CA 1
ATOM 565 C C . TYR A 1 85 ? -14.071 16.711 13.590 1.00 50.16 85 TYR A C 1
ATOM 567 O O . TYR A 1 85 ? -13.195 16.985 12.776 1.00 50.16 85 TYR A O 1
ATOM 575 N N . SER A 1 86 ? -14.174 17.348 14.752 1.00 49.75 86 SER A N 1
ATOM 576 C CA . SER A 1 86 ? -13.077 18.107 15.331 1.00 49.75 86 SER A CA 1
ATOM 577 C C . SER A 1 86 ? -12.058 17.097 15.863 1.00 49.75 86 SER A C 1
ATOM 579 O O . SER A 1 86 ? -12.019 16.771 17.049 1.00 49.75 86 SER A O 1
ATOM 581 N N . SER A 1 87 ? -11.232 16.554 14.963 1.00 56.47 87 SER A N 1
ATOM 582 C CA . SER A 1 87 ? -9.940 15.948 15.302 1.00 56.47 87 SER A CA 1
ATOM 583 C C . SER A 1 87 ? -8.946 17.075 15.608 1.00 56.47 87 SER A C 1
ATOM 585 O O . SER A 1 87 ? -7.966 17.298 14.897 1.00 56.47 87 SER A O 1
ATOM 587 N N . GLY A 1 88 ? -9.261 17.860 16.636 1.00 56.50 88 GLY A N 1
ATOM 588 C CA . GLY A 1 88 ? -8.459 18.984 17.091 1.00 56.50 88 GLY A CA 1
ATOM 589 C C . GLY A 1 88 ? -7.234 18.493 17.852 1.00 56.50 88 GLY A C 1
ATOM 590 O O . GLY A 1 88 ? -7.359 18.076 18.999 1.00 56.50 88 GLY A O 1
ATOM 591 N N . SER A 1 89 ? -6.075 18.496 17.186 1.00 55.12 89 SER A N 1
ATOM 592 C CA . SER A 1 89 ? -4.721 18.810 17.712 1.00 55.12 89 SER A CA 1
ATOM 593 C C . SER A 1 89 ? -3.599 18.024 17.026 1.00 55.12 89 SER A C 1
ATOM 595 O O . SER A 1 89 ? -2.484 18.530 16.939 1.00 55.12 89 SER A O 1
ATOM 597 N N . SER A 1 90 ? -3.862 16.839 16.467 1.00 61.34 90 SER A N 1
ATOM 598 C CA . SER A 1 90 ? -2.809 16.015 15.850 1.00 61.34 90 SER A CA 1
ATOM 599 C C . SER A 1 90 ? -2.503 16.392 14.398 1.00 61.34 90 SER A C 1
ATOM 601 O O . SER A 1 90 ? -1.345 16.336 13.995 1.00 61.34 90 SER A O 1
ATOM 603 N N . SER A 1 91 ? -3.481 16.847 13.612 1.00 66.81 91 SER A N 1
ATOM 604 C CA . SER A 1 91 ? -3.249 17.168 12.193 1.00 66.81 91 SER A CA 1
ATOM 605 C C . SER A 1 91 ? -2.355 18.393 11.984 1.00 66.81 91 SER A C 1
ATOM 607 O O . SER A 1 91 ? -1.585 18.428 11.029 1.00 66.81 91 SER A O 1
ATOM 609 N N . VAL A 1 92 ? -2.395 19.375 12.891 1.00 79.25 92 VAL A N 1
ATOM 610 C CA . VAL A 1 92 ? -1.576 20.597 12.779 1.00 79.25 92 VAL A CA 1
ATOM 611 C C . VAL A 1 92 ? -0.088 20.282 12.945 1.00 79.25 92 VAL A C 1
ATOM 613 O O . VAL A 1 92 ? 0.731 20.781 12.177 1.00 79.25 92 VAL A O 1
ATOM 616 N N . ALA A 1 93 ? 0.264 19.401 13.888 1.00 82.44 93 ALA A N 1
ATOM 617 C CA . ALA A 1 93 ? 1.648 18.976 14.096 1.00 82.44 93 ALA A CA 1
ATOM 618 C C . ALA A 1 93 ? 2.212 18.246 12.864 1.00 82.44 93 ALA A C 1
ATOM 620 O O . ALA A 1 93 ? 3.329 18.532 12.436 1.00 82.44 93 ALA A O 1
ATOM 621 N N . TRP A 1 94 ? 1.420 17.364 12.244 1.00 81.38 94 TRP A N 1
ATOM 622 C CA . TRP A 1 94 ? 1.819 16.663 11.019 1.00 81.38 94 TRP A CA 1
ATOM 623 C C . TRP A 1 94 ? 1.966 17.596 9.813 1.00 81.38 94 TRP A C 1
ATOM 625 O O . TRP A 1 94 ? 2.897 17.426 9.024 1.00 81.38 94 TRP A O 1
ATOM 635 N N . ILE A 1 95 ? 1.095 18.601 9.677 1.00 87.69 95 ILE A N 1
ATOM 636 C CA . ILE A 1 95 ? 1.192 19.604 8.606 1.00 87.69 95 ILE A CA 1
ATOM 637 C C . ILE A 1 95 ? 2.452 20.459 8.783 1.00 87.69 95 ILE A C 1
ATOM 639 O O . ILE A 1 95 ? 3.195 20.648 7.821 1.00 87.69 95 ILE A O 1
ATOM 643 N N . LEU A 1 96 ? 2.743 20.921 10.006 1.00 91.06 96 LEU A N 1
ATOM 644 C CA . LEU A 1 96 ? 3.962 21.681 10.301 1.00 91.06 96 LEU A CA 1
ATOM 645 C C . LEU A 1 96 ? 5.223 20.853 10.024 1.00 91.06 96 LEU A C 1
ATOM 647 O O . LEU A 1 96 ? 6.138 21.340 9.361 1.00 91.06 96 LEU A O 1
ATOM 651 N N . LEU A 1 97 ? 5.249 19.587 10.454 1.00 92.06 97 LEU A N 1
ATOM 652 C CA . LEU A 1 97 ? 6.380 18.690 10.212 1.00 92.06 97 LEU A CA 1
ATOM 653 C C . LEU A 1 97 ? 6.604 18.457 8.709 1.00 92.06 97 LEU A C 1
ATOM 655 O O . LEU A 1 97 ? 7.732 18.557 8.227 1.00 92.06 97 LEU A O 1
ATOM 659 N N . SER A 1 98 ? 5.524 18.221 7.959 1.00 93.94 98 SER A N 1
ATOM 660 C CA . SER A 1 98 ? 5.582 18.023 6.505 1.00 93.94 98 SER A CA 1
ATOM 661 C C . SER A 1 98 ? 6.046 19.288 5.779 1.00 93.94 98 SER A C 1
ATOM 663 O O . SER A 1 98 ? 6.840 19.207 4.844 1.00 93.94 98 SER A O 1
ATOM 665 N N . SER A 1 99 ? 5.607 20.465 6.237 1.00 96.38 99 SER A N 1
ATOM 666 C CA . SER A 1 99 ? 6.030 21.751 5.680 1.00 96.38 99 SER A CA 1
ATOM 667 C C . SER A 1 99 ? 7.524 22.001 5.891 1.00 96.38 99 SER A C 1
ATOM 669 O O . SER A 1 99 ? 8.211 22.403 4.955 1.00 96.38 99 SER A O 1
ATOM 671 N N . VAL A 1 100 ? 8.049 21.750 7.095 1.00 97.12 100 VAL A N 1
ATOM 672 C CA . VAL A 1 100 ? 9.481 21.928 7.396 1.00 97.12 100 VAL A CA 1
ATOM 673 C C . VAL A 1 100 ? 10.330 20.963 6.570 1.00 97.12 100 VAL A C 1
ATOM 675 O O . VAL A 1 100 ? 11.330 21.373 5.976 1.00 97.12 100 VAL A O 1
ATOM 678 N N . LEU A 1 101 ? 9.902 19.702 6.470 1.00 97.44 101 LEU A N 1
ATOM 679 C CA . LEU A 1 101 ? 10.588 18.696 5.665 1.00 97.44 101 LEU A CA 1
ATOM 680 C C . LEU A 1 101 ? 10.598 19.085 4.177 1.00 97.44 101 LEU A C 1
ATOM 682 O O . LEU A 1 101 ? 11.639 19.009 3.527 1.00 97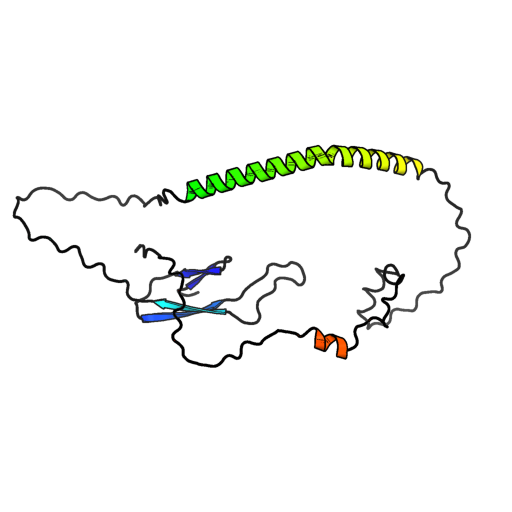.44 101 LEU A O 1
ATOM 686 N N . GLY A 1 102 ? 9.469 19.576 3.656 1.00 97.62 102 GLY A N 1
ATOM 687 C CA . GLY A 1 102 ? 9.345 20.050 2.277 1.00 97.62 102 GLY A CA 1
ATOM 688 C C . GLY A 1 102 ? 10.279 21.219 1.958 1.00 97.62 102 GLY A C 1
ATOM 689 O O . GLY A 1 102 ? 10.988 21.175 0.955 1.00 97.62 102 GLY A O 1
ATOM 690 N N . VAL A 1 103 ? 10.349 22.232 2.830 1.00 97.94 103 VAL A N 1
ATOM 691 C CA . VAL A 1 103 ? 11.271 23.372 2.660 1.00 97.94 103 VAL A CA 1
ATOM 692 C C . VAL A 1 103 ? 12.732 22.915 2.713 1.00 97.94 103 VAL A C 1
ATOM 694 O O . VAL A 1 103 ? 13.551 23.394 1.929 1.00 97.94 103 VAL A O 1
ATOM 697 N N . CYS A 1 104 ? 13.061 21.949 3.576 1.00 97.88 104 CYS A N 1
ATOM 698 C CA . CYS A 1 104 ? 14.407 21.384 3.662 1.00 97.88 104 CYS A CA 1
ATOM 699 C C . CYS A 1 104 ? 14.808 20.661 2.363 1.00 97.88 104 CYS A C 1
ATOM 701 O O . CYS A 1 104 ? 15.877 20.932 1.813 1.00 97.88 104 CYS A O 1
ATOM 703 N N . PHE A 1 105 ? 13.928 19.816 1.812 1.00 98.00 105 PHE A N 1
ATOM 704 C CA . PHE A 1 105 ? 14.163 19.155 0.524 1.00 98.00 105 PHE A CA 1
ATOM 705 C C . PHE A 1 105 ? 14.265 20.147 -0.636 1.00 98.00 105 PHE A C 1
ATOM 707 O O . PHE A 1 105 ? 15.156 20.011 -1.474 1.00 98.00 105 PHE A O 1
ATOM 714 N N . LEU A 1 106 ? 13.401 21.166 -0.676 1.00 97.94 106 LEU A N 1
ATOM 715 C CA . LEU A 1 106 ? 13.439 22.192 -1.718 1.00 97.94 106 LEU A CA 1
ATOM 716 C C . LEU A 1 106 ? 14.743 23.005 -1.656 1.00 97.94 106 LEU A C 1
ATOM 718 O O . LEU A 1 106 ? 15.348 23.280 -2.690 1.00 97.94 106 LEU A O 1
ATOM 722 N N . GLY A 1 107 ? 15.213 23.327 -0.447 1.00 97.75 107 GLY A N 1
ATOM 723 C CA . GLY A 1 107 ? 16.492 23.996 -0.216 1.00 97.75 107 GLY A CA 1
ATOM 724 C C . GLY A 1 107 ? 17.692 23.147 -0.638 1.00 97.75 107 GLY A C 1
ATOM 725 O O . GLY A 1 107 ? 18.576 23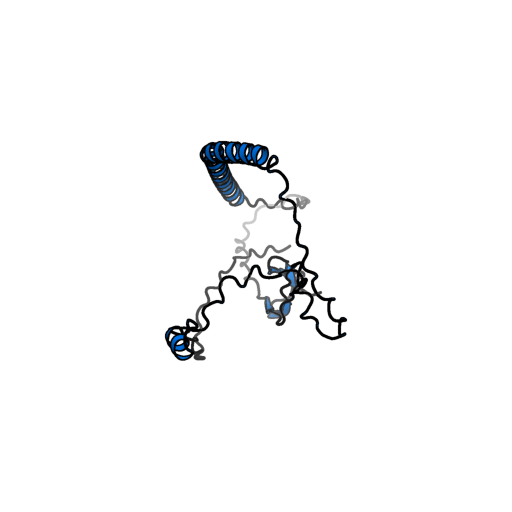.645 -1.334 1.00 97.75 107 GLY A O 1
ATOM 726 N N . LEU A 1 108 ? 17.707 21.854 -0.293 1.00 97.50 108 LEU A N 1
ATOM 727 C CA . LEU A 1 108 ? 18.746 20.920 -0.742 1.00 97.50 108 LEU A CA 1
ATOM 728 C C . LEU A 1 108 ? 18.754 20.772 -2.265 1.00 97.50 108 LEU A C 1
ATOM 730 O O . LEU A 1 108 ? 19.823 20.773 -2.870 1.00 97.50 108 LEU A O 1
ATOM 734 N N . LEU A 1 109 ? 17.581 20.693 -2.896 1.00 97.12 109 LEU A N 1
ATOM 735 C CA . LEU A 1 109 ? 17.463 20.598 -4.348 1.00 97.12 109 LEU A CA 1
ATOM 736 C C . LEU A 1 109 ? 17.959 21.881 -5.024 1.00 97.12 109 LEU A C 1
ATOM 738 O O . LEU A 1 109 ? 18.750 21.804 -5.960 1.00 97.12 109 LEU A O 1
ATOM 742 N N . ALA A 1 110 ? 17.578 23.056 -4.517 1.00 97.06 110 ALA A N 1
ATOM 743 C CA . ALA A 1 110 ? 18.086 24.336 -5.005 1.00 97.06 110 ALA A CA 1
ATOM 744 C C . ALA A 1 110 ? 19.607 24.462 -4.819 1.00 97.06 110 ALA A C 1
ATOM 746 O O . ALA A 1 110 ? 20.295 24.930 -5.723 1.00 97.06 110 ALA A O 1
ATOM 747 N N . PHE A 1 111 ? 20.151 23.995 -3.691 1.00 96.81 111 PHE A N 1
ATOM 748 C CA . PHE A 1 111 ? 21.592 23.971 -3.433 1.00 96.81 111 PHE A CA 1
ATOM 749 C C . PHE A 1 111 ? 22.336 23.022 -4.379 1.00 96.81 111 PHE A C 1
ATOM 751 O O . PHE A 1 111 ? 23.376 23.388 -4.930 1.00 96.81 111 PHE A O 1
ATOM 758 N N . MET A 1 112 ? 21.799 21.820 -4.605 1.00 96.38 112 MET A N 1
ATOM 759 C CA . MET A 1 112 ? 22.346 20.857 -5.560 1.00 96.38 112 MET A CA 1
ATOM 760 C C . MET A 1 112 ? 22.293 21.429 -6.978 1.00 96.38 112 MET A C 1
ATOM 762 O O . MET A 1 112 ? 23.298 21.422 -7.680 1.00 96.38 112 MET A O 1
ATOM 766 N N . LEU A 1 113 ? 21.175 22.023 -7.394 1.00 94.19 113 LEU A N 1
ATOM 767 C CA . LEU A 1 113 ? 21.113 22.714 -8.677 1.00 94.19 113 LEU A CA 1
ATOM 768 C C . LEU A 1 113 ? 22.150 23.830 -8.732 1.00 94.19 113 LEU A C 1
ATOM 770 O O . LEU A 1 113 ? 22.987 23.798 -9.612 1.00 94.19 113 LEU A O 1
ATOM 774 N N . TRP A 1 114 ? 22.210 24.747 -7.772 1.00 94.81 114 TRP A N 1
ATOM 775 C CA . TRP A 1 114 ? 23.205 25.822 -7.772 1.00 94.81 114 TRP A CA 1
ATOM 776 C C . TRP A 1 114 ? 24.647 25.306 -7.907 1.00 94.81 114 TRP A C 1
ATOM 778 O O . TRP A 1 114 ? 25.424 25.793 -8.731 1.00 94.81 114 TRP A O 1
ATOM 788 N N . ARG A 1 115 ? 25.013 24.295 -7.111 1.00 95.38 115 ARG A N 1
ATOM 789 C CA . ARG A 1 115 ? 26.386 23.785 -7.045 1.00 95.38 115 ARG A CA 1
ATOM 790 C C . ARG A 1 115 ? 26.760 22.929 -8.252 1.00 95.38 115 ARG A C 1
ATOM 792 O O . ARG A 1 115 ? 27.882 23.037 -8.743 1.00 95.38 115 ARG A O 1
ATOM 799 N N . TYR A 1 116 ? 25.841 22.104 -8.744 1.00 91.75 116 TYR A N 1
ATOM 800 C CA . TYR A 1 116 ? 26.100 21.179 -9.849 1.00 91.75 116 TYR A CA 1
ATOM 801 C C . TYR A 1 116 ? 25.724 21.755 -11.220 1.00 91.75 116 TYR A C 1
ATOM 803 O O . TYR A 1 116 ? 26.264 21.307 -12.229 1.00 91.75 116 TYR A O 1
ATOM 811 N N . TRP A 1 117 ? 24.899 22.803 -11.285 1.00 89.31 117 TRP A N 1
ATOM 812 C CA . TRP A 1 117 ? 24.558 23.503 -12.527 1.00 89.31 117 TRP A CA 1
ATOM 813 C C . TRP A 1 117 ? 25.790 24.094 -13.198 1.00 89.31 117 TRP A C 1
ATOM 815 O O . TRP A 1 117 ? 25.941 23.958 -14.408 1.00 89.31 117 TRP A O 1
ATOM 825 N N . TYR A 1 118 ? 26.721 24.669 -12.429 1.00 82.75 118 TYR A N 1
ATOM 826 C CA . TYR A 1 118 ? 27.988 25.156 -12.980 1.00 82.75 118 TYR A CA 1
ATOM 827 C C . TYR A 1 118 ? 28.810 24.033 -13.627 1.00 82.75 118 TYR A C 1
ATOM 829 O O . TYR A 1 118 ? 29.338 24.216 -14.724 1.00 82.75 118 TYR A O 1
ATOM 837 N N . MET A 1 119 ? 28.871 22.851 -13.007 1.00 81.50 119 MET A N 1
ATOM 838 C CA . MET A 1 119 ? 29.575 21.700 -13.583 1.00 81.50 119 MET A CA 1
ATOM 839 C C . MET A 1 119 ? 28.878 21.197 -14.851 1.00 81.50 119 MET A C 1
ATOM 841 O O . MET A 1 119 ? 29.532 21.062 -15.884 1.00 81.50 119 MET A O 1
ATOM 845 N N . CYS A 1 120 ? 27.555 21.009 -14.809 1.00 79.44 120 CYS A N 1
ATOM 846 C CA . CYS A 1 120 ? 26.771 20.552 -15.956 1.00 79.44 120 CYS A CA 1
ATOM 847 C C . CYS A 1 120 ? 26.809 21.543 -17.127 1.00 79.44 120 CYS A C 1
ATOM 849 O O . CYS A 1 120 ? 26.998 21.127 -18.268 1.00 79.44 120 CYS A O 1
ATOM 851 N N . ALA A 1 121 ? 26.693 22.850 -16.877 1.00 82.62 121 ALA A N 1
ATOM 852 C CA . ALA A 1 121 ? 26.776 23.870 -17.920 1.00 82.62 121 ALA A CA 1
ATOM 853 C C . ALA A 1 121 ? 28.155 23.862 -18.604 1.00 82.62 121 ALA A C 1
ATOM 855 O O . ALA A 1 121 ? 28.242 23.921 -19.835 1.00 82.62 121 ALA A O 1
ATOM 856 N N . HIS A 1 122 ? 29.237 23.704 -17.835 1.00 74.94 122 HIS A N 1
ATOM 857 C CA . HIS A 1 122 ? 30.588 23.639 -18.391 1.00 74.94 122 HIS A CA 1
ATOM 858 C C . HIS A 1 122 ? 30.871 22.341 -19.164 1.00 74.94 122 HIS A C 1
ATOM 860 O O . HIS A 1 122 ? 31.502 22.396 -20.227 1.00 74.94 122 HIS A O 1
ATOM 866 N N . THR A 1 123 ? 30.399 21.181 -18.698 1.00 76.69 123 THR A N 1
ATOM 867 C CA . THR A 1 123 ? 30.590 19.906 -19.411 1.00 76.69 123 THR A CA 1
ATOM 868 C C . THR A 1 123 ? 29.699 19.788 -20.645 1.00 76.69 123 THR A C 1
ATOM 870 O O . THR A 1 123 ? 30.181 19.375 -21.703 1.00 76.69 123 THR A O 1
ATOM 873 N N . CYS A 1 124 ? 28.438 20.223 -20.569 1.00 74.50 124 CYS A N 1
ATOM 874 C CA . CYS A 1 124 ? 27.516 20.200 -21.709 1.00 74.50 124 CYS A CA 1
ATOM 875 C C . CYS A 1 124 ? 27.978 21.141 -22.831 1.00 74.50 124 CYS A C 1
ATOM 877 O O . CYS A 1 124 ? 27.943 20.770 -24.007 1.00 74.50 124 CYS A O 1
ATOM 879 N N . HIS A 1 125 ? 28.511 22.320 -22.491 1.00 73.19 125 HIS A N 1
ATOM 880 C CA . HIS A 1 125 ? 29.065 23.238 -23.488 1.00 73.19 125 HIS A CA 1
ATOM 881 C C . HIS A 1 125 ? 30.302 22.663 -24.206 1.00 73.19 125 HIS A C 1
ATOM 883 O O . HIS A 1 125 ? 30.494 22.904 -25.401 1.00 73.19 125 HIS A O 1
ATOM 889 N N . ARG A 1 126 ? 31.123 21.839 -23.534 1.00 68.56 126 ARG A N 1
ATOM 890 C CA . ARG A 1 126 ? 32.236 21.135 -24.196 1.00 68.56 126 ARG A CA 1
ATOM 891 C C . ARG A 1 126 ? 31.738 20.060 -25.162 1.00 68.56 126 ARG A C 1
ATOM 893 O O . ARG A 1 126 ? 32.228 20.000 -26.287 1.00 68.56 126 ARG A O 1
ATOM 900 N N . GLN A 1 127 ? 30.748 19.255 -24.780 1.00 70.69 127 GLN A N 1
ATOM 901 C CA . GLN A 1 127 ? 30.230 18.184 -25.642 1.00 70.69 127 GLN A CA 1
ATOM 902 C C . GLN A 1 127 ? 29.537 18.704 -26.912 1.00 70.69 127 GLN A C 1
ATOM 904 O O . GLN A 1 127 ? 29.706 18.118 -27.984 1.00 70.69 127 GLN A O 1
ATOM 909 N N . ALA A 1 128 ? 28.831 19.838 -26.832 1.00 70.19 128 ALA A N 1
ATOM 910 C CA . ALA A 1 128 ? 28.233 20.477 -28.006 1.00 70.19 128 ALA A CA 1
ATOM 911 C C . ALA A 1 128 ? 29.287 20.861 -29.066 1.00 70.19 128 ALA A C 1
ATOM 913 O O . ALA A 1 128 ? 29.065 20.675 -30.264 1.00 70.19 128 ALA A O 1
ATOM 914 N N . ARG A 1 129 ? 30.478 21.309 -28.639 1.00 64.25 129 ARG A N 1
ATOM 915 C CA . ARG A 1 129 ? 31.586 21.636 -29.555 1.00 64.25 129 ARG A CA 1
ATOM 916 C C . ARG A 1 129 ? 32.198 20.398 -30.218 1.00 64.25 129 ARG A C 1
ATOM 918 O O . ARG A 1 129 ? 32.552 20.462 -31.393 1.00 64.25 129 ARG A O 1
ATOM 925 N N . TYR A 1 130 ? 32.286 19.266 -29.515 1.00 61.50 130 TYR A N 1
ATOM 926 C CA . TYR A 1 130 ? 32.828 18.026 -30.090 1.00 61.50 130 TYR A CA 1
ATOM 927 C C . TYR A 1 130 ? 31.917 17.426 -31.170 1.00 61.50 130 TYR A C 1
ATOM 929 O O . TYR A 1 130 ? 32.413 16.988 -32.210 1.00 61.50 130 TYR A O 1
ATOM 937 N N . LYS A 1 131 ? 30.587 17.494 -31.004 1.00 60.88 131 LYS A N 1
ATOM 938 C CA . LYS A 1 131 ? 29.643 17.031 -32.040 1.00 60.88 131 LYS A CA 1
ATOM 939 C C . LYS A 1 131 ? 29.746 17.828 -33.343 1.00 60.88 131 LYS A C 1
ATOM 941 O O . LYS A 1 131 ? 29.597 17.251 -34.418 1.00 60.88 131 LYS A O 1
ATOM 946 N N . HIS A 1 132 ? 30.066 19.121 -33.275 1.00 57.88 132 HIS A N 1
ATOM 947 C CA . HIS A 1 132 ? 30.215 19.942 -34.479 1.00 57.88 132 HIS A CA 1
ATOM 948 C C . HIS A 1 132 ? 31.503 19.641 -35.266 1.00 57.88 132 HIS A C 1
ATOM 950 O O . HIS A 1 132 ? 31.560 19.894 -36.469 1.00 57.88 132 HIS A O 1
ATOM 956 N N . ARG A 1 133 ? 32.530 19.074 -34.614 1.00 56.00 133 ARG A N 1
ATOM 957 C CA . ARG A 1 133 ? 33.813 18.737 -35.254 1.00 56.00 133 ARG A CA 1
ATOM 958 C C . ARG A 1 133 ? 33.809 17.346 -35.897 1.00 56.00 133 ARG A C 1
ATOM 960 O O . ARG A 1 133 ? 34.464 17.154 -36.914 1.00 56.00 133 ARG A O 1
ATOM 967 N N . SER A 1 134 ? 33.030 16.404 -35.362 1.00 55.25 134 SER A N 1
ATOM 968 C CA . SER A 1 134 ? 33.000 15.020 -35.863 1.00 55.25 134 SER A CA 1
ATOM 969 C C . SER A 1 134 ? 32.176 14.814 -37.143 1.00 55.25 134 SER A C 1
ATOM 971 O O . SER A 1 134 ? 32.345 13.801 -37.810 1.00 55.25 134 SER A O 1
ATOM 973 N N . ARG A 1 135 ? 31.320 15.768 -37.539 1.00 55.62 135 ARG A N 1
ATOM 974 C CA . ARG A 1 135 ? 30.590 15.717 -38.827 1.00 55.62 135 ARG A CA 1
ATOM 975 C C . ARG A 1 135 ? 31.453 16.025 -40.057 1.00 55.62 135 ARG A C 1
ATOM 977 O O . ARG A 1 135 ? 30.937 16.033 -41.168 1.00 55.62 135 ARG A O 1
ATOM 984 N N . ARG A 1 136 ? 32.746 16.301 -39.874 1.00 55.16 136 ARG A N 1
ATOM 985 C CA . ARG A 1 136 ? 33.675 16.621 -40.964 1.00 55.16 136 ARG A CA 1
ATOM 986 C C . ARG A 1 136 ? 34.803 15.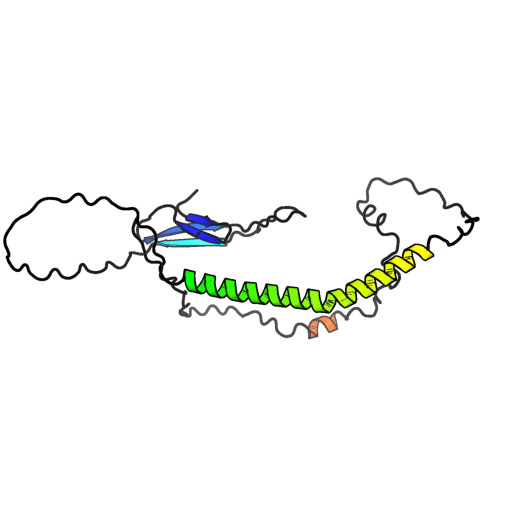597 -41.087 1.00 55.16 136 ARG A C 1
ATOM 988 O O . ARG A 1 136 ? 35.911 15.969 -41.454 1.00 55.16 136 ARG A O 1
ATOM 995 N N . MET A 1 137 ? 34.541 14.331 -40.758 1.00 56.53 137 MET A N 1
ATOM 996 C CA . MET A 1 137 ? 35.413 13.252 -41.218 1.00 56.53 137 MET A CA 1
ATOM 997 C C . MET A 1 137 ? 34.930 12.780 -42.595 1.00 56.53 137 MET A C 1
ATOM 999 O O . MET A 1 137 ? 33.745 12.467 -42.734 1.00 56.53 137 MET A O 1
ATOM 1003 N N . PRO A 1 138 ? 35.799 12.798 -43.621 1.00 56.88 138 PRO A N 1
ATOM 1004 C CA . PRO A 1 138 ? 35.470 12.253 -44.923 1.00 56.88 138 PRO A CA 1
ATOM 1005 C C . PRO A 1 138 ? 35.176 10.764 -44.769 1.00 56.88 138 PRO A C 1
ATOM 1007 O O . PRO A 1 138 ? 35.901 10.047 -44.084 1.00 56.88 138 PRO A O 1
ATOM 1010 N N . ASN A 1 139 ? 34.074 10.349 -45.382 1.00 51.91 139 ASN A N 1
ATOM 1011 C CA . ASN A 1 139 ? 33.628 8.971 -45.482 1.00 51.91 139 ASN A CA 1
ATOM 1012 C C . ASN A 1 139 ? 34.805 8.098 -45.963 1.00 51.91 139 ASN A C 1
ATOM 1014 O O . ASN A 1 139 ? 35.259 8.316 -47.090 1.00 51.91 139 ASN A O 1
ATOM 1018 N N . PRO A 1 140 ? 35.351 7.175 -45.149 1.00 53.50 140 PRO A N 1
ATOM 1019 C CA . PRO A 1 140 ? 36.291 6.199 -45.665 1.00 53.50 140 PRO A CA 1
ATOM 1020 C C . PRO A 1 140 ? 35.500 5.312 -46.624 1.00 53.50 140 PRO A C 1
ATOM 1022 O O . PRO A 1 140 ? 34.543 4.649 -46.233 1.00 53.50 140 PRO A O 1
ATOM 1025 N N . THR A 1 141 ? 35.852 5.389 -47.901 1.00 54.53 141 THR A N 1
ATOM 1026 C CA . THR A 1 141 ? 35.374 4.510 -48.965 1.00 54.53 141 THR A CA 1
ATOM 1027 C C . THR A 1 141 ? 35.477 3.061 -48.504 1.00 54.53 141 THR A C 1
ATOM 1029 O O . THR A 1 141 ? 36.570 2.512 -48.395 1.00 54.53 141 THR A O 1
ATOM 1032 N N . SER A 1 142 ? 34.328 2.470 -48.183 1.00 49.53 142 SER A N 1
ATOM 1033 C CA . SER A 1 142 ? 34.174 1.056 -47.874 1.00 49.53 142 SER A CA 1
ATOM 1034 C C . SER A 1 142 ? 34.132 0.264 -49.181 1.00 49.53 142 SER A C 1
ATOM 1036 O O . SER A 1 142 ? 33.063 -0.161 -49.621 1.00 49.53 142 SER A O 1
ATOM 1038 N N . ASP A 1 143 ? 35.287 0.098 -49.811 1.00 55.50 143 ASP A N 1
ATOM 1039 C CA . ASP A 1 143 ? 35.508 -1.039 -50.695 1.00 55.50 143 ASP A CA 1
ATOM 1040 C C . ASP A 1 143 ? 35.998 -2.176 -49.803 1.00 55.50 143 ASP A C 1
ATOM 1042 O O . ASP A 1 143 ? 37.083 -2.084 -49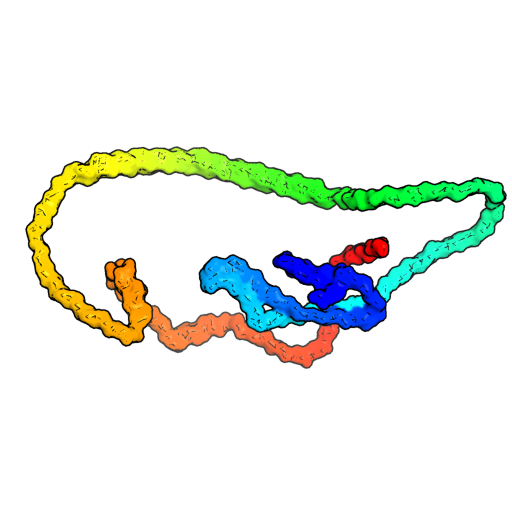.246 1.00 55.50 143 ASP A O 1
ATOM 1046 N N . GLU A 1 144 ? 35.114 -3.142 -49.547 1.00 59.28 144 GLU A N 1
ATOM 1047 C CA . GLU A 1 144 ? 35.375 -4.592 -49.513 1.00 59.28 144 GLU A CA 1
ATOM 1048 C C . GLU A 1 144 ? 34.216 -5.267 -48.770 1.00 59.28 144 GLU A C 1
ATOM 1050 O O . GLU A 1 144 ? 34.246 -5.566 -47.577 1.00 59.28 144 GLU A O 1
ATOM 1055 N N . ARG A 1 145 ? 33.104 -5.427 -49.493 1.00 49.69 145 ARG A N 1
ATOM 1056 C CA . ARG A 1 145 ? 31.941 -6.177 -49.026 1.00 49.69 145 ARG A CA 1
ATOM 1057 C C . ARG A 1 145 ? 32.198 -7.649 -49.329 1.00 49.69 145 ARG A C 1
ATOM 1059 O O . ARG A 1 145 ? 31.795 -8.146 -50.377 1.00 49.69 145 ARG A O 1
ATOM 1066 N N . GLU A 1 146 ? 32.898 -8.320 -48.423 1.00 63.66 146 GLU A N 1
ATOM 1067 C CA . GLU A 1 146 ? 33.041 -9.772 -48.448 1.00 63.66 146 GLU A CA 1
ATOM 1068 C C . GLU A 1 146 ? 31.650 -10.411 -48.302 1.00 63.66 146 GLU A C 1
ATOM 1070 O O . GLU A 1 146 ? 30.881 -10.110 -47.382 1.00 63.66 146 GLU A O 1
ATOM 1075 N N . ALA A 1 147 ? 31.275 -11.209 -49.300 1.00 59.91 147 ALA A N 1
ATOM 1076 C CA . ALA A 1 147 ? 29.941 -11.764 -49.442 1.00 59.91 147 ALA A CA 1
ATOM 1077 C C . ALA A 1 147 ? 29.660 -12.768 -48.319 1.00 59.91 147 ALA A C 1
ATOM 1079 O O . ALA A 1 147 ? 30.159 -13.892 -48.318 1.00 59.91 147 ALA A O 1
ATOM 1080 N N . THR A 1 148 ? 28.828 -12.365 -47.362 1.00 59.28 148 THR A N 1
ATOM 1081 C CA . THR A 1 148 ? 28.289 -13.275 -46.353 1.00 59.28 148 THR A CA 1
ATOM 1082 C C . THR A 1 148 ? 27.406 -14.326 -47.046 1.00 59.28 148 THR A C 1
ATOM 1084 O O . THR A 1 148 ? 26.549 -13.948 -47.852 1.00 59.28 148 THR A O 1
ATOM 1087 N N . PRO A 1 149 ? 27.585 -15.631 -46.767 1.00 73.50 149 PRO A N 1
ATOM 1088 C CA . PRO A 1 149 ? 26.756 -16.683 -47.347 1.00 73.50 149 PRO A CA 1
ATOM 1089 C C . PRO A 1 149 ? 25.277 -16.530 -46.941 1.00 73.50 149 PRO A C 1
ATOM 1091 O O . PRO A 1 149 ? 24.981 -15.952 -45.890 1.00 73.50 149 PRO A O 1
ATOM 1094 N N . PRO A 1 150 ? 24.336 -17.029 -47.767 1.00 75.44 150 PRO A N 1
ATOM 1095 C CA . PRO A 1 150 ? 22.906 -16.870 -47.528 1.00 75.44 150 PRO A CA 1
ATOM 1096 C C . PRO A 1 150 ? 22.486 -17.504 -46.190 1.00 75.44 150 PRO A C 1
ATOM 1098 O O . PRO A 1 150 ? 22.984 -18.579 -45.840 1.00 75.44 150 PRO A O 1
ATOM 1101 N N . PRO A 1 151 ? 21.569 -16.869 -45.437 1.00 72.31 151 PRO A N 1
ATOM 1102 C CA . PRO A 1 151 ? 21.110 -17.399 -44.161 1.00 72.31 151 PRO A CA 1
ATOM 1103 C C . PRO A 1 151 ? 20.377 -18.738 -44.360 1.00 72.31 151 PRO A C 1
ATOM 1105 O O . PRO A 1 151 ? 19.605 -18.879 -45.314 1.00 72.31 151 PRO A O 1
ATOM 1108 N N . PRO A 1 152 ? 20.585 -19.728 -43.473 1.00 71.69 152 PRO A N 1
ATOM 1109 C CA . PRO A 1 152 ? 19.862 -20.990 -43.529 1.00 71.69 152 PRO A CA 1
ATOM 1110 C C . PRO A 1 152 ? 18.364 -20.770 -43.278 1.00 71.69 152 PRO A C 1
ATOM 1112 O O . PRO A 1 152 ? 17.962 -19.983 -42.422 1.00 71.69 152 PRO A O 1
ATOM 1115 N N . THR A 1 153 ? 17.536 -21.489 -44.037 1.00 72.69 153 THR A N 1
ATOM 1116 C CA . THR A 1 153 ? 16.070 -21.458 -43.961 1.00 72.69 153 THR A CA 1
ATOM 1117 C C . THR A 1 153 ? 15.554 -21.712 -42.536 1.00 72.69 153 THR A C 1
ATOM 1119 O O . THR A 1 153 ? 16.011 -22.662 -41.892 1.00 72.69 153 THR A O 1
ATOM 1122 N N . PRO A 1 154 ? 14.583 -20.915 -42.047 1.00 62.38 154 PRO A N 1
ATOM 1123 C CA . PRO A 1 154 ? 14.072 -21.021 -40.685 1.00 62.38 154 PRO A CA 1
ATOM 1124 C C . PRO A 1 154 ? 13.348 -22.355 -40.482 1.00 62.38 154 PRO A C 1
ATOM 1126 O O . PRO A 1 154 ? 12.317 -22.619 -41.100 1.00 62.38 154 PRO A O 1
ATOM 1129 N N . GLN A 1 155 ? 13.885 -23.202 -39.601 1.00 66.62 155 GLN A N 1
ATOM 1130 C CA . GLN A 1 155 ? 13.167 -24.381 -39.131 1.00 66.62 155 GLN A CA 1
ATOM 1131 C C . GLN A 1 155 ? 12.085 -23.958 -38.121 1.00 66.62 155 GLN A C 1
ATOM 1133 O O . GLN A 1 155 ? 12.379 -23.208 -37.184 1.00 66.62 155 GLN A O 1
ATOM 1138 N N . PRO A 1 156 ? 10.836 -24.426 -38.274 1.00 60.59 156 PRO A N 1
ATOM 1139 C CA . PRO A 1 156 ? 9.759 -24.110 -37.349 1.00 60.59 156 PRO A CA 1
ATOM 1140 C C . PRO A 1 156 ? 9.952 -24.924 -36.067 1.00 60.59 156 PRO A C 1
ATOM 1142 O O . PRO A 1 156 ? 9.668 -26.118 -36.039 1.00 60.59 156 PRO A O 1
ATOM 1145 N N . GLY A 1 157 ? 10.451 -24.298 -34.997 1.00 59.25 157 GLY A N 1
ATOM 1146 C CA . GLY A 1 157 ? 10.484 -24.992 -33.706 1.00 59.25 157 GLY A CA 1
ATOM 1147 C C . GLY A 1 157 ? 11.246 -24.381 -32.535 1.00 59.25 157 GLY A C 1
ATOM 1148 O O . GLY A 1 157 ? 11.206 -24.980 -31.466 1.00 59.25 157 GLY A O 1
ATOM 1149 N N . PHE A 1 158 ? 11.929 -23.237 -32.653 1.00 58.19 158 PHE A N 1
ATOM 1150 C CA . PHE A 1 158 ? 12.806 -22.784 -31.563 1.00 58.19 158 PHE A CA 1
ATOM 1151 C C . PHE A 1 158 ? 12.602 -21.310 -31.173 1.00 58.19 158 PHE A C 1
ATOM 1153 O O . PHE A 1 158 ? 13.170 -20.390 -31.758 1.00 58.19 158 PHE A O 1
ATOM 1160 N N . LEU A 1 159 ? 11.829 -21.097 -30.102 1.00 57.59 159 LEU A N 1
ATOM 1161 C CA . LEU A 1 159 ? 11.612 -19.812 -29.411 1.00 57.59 159 LEU A CA 1
ATOM 1162 C C . LEU A 1 159 ? 12.902 -19.162 -28.858 1.00 57.59 159 LEU A C 1
ATOM 1164 O O . LEU A 1 159 ? 12.869 -18.012 -28.429 1.00 57.59 159 LEU A O 1
ATOM 1168 N N . PHE A 1 160 ? 14.049 -19.847 -28.905 1.00 54.81 160 PHE A N 1
ATOM 1169 C CA . PHE A 1 160 ? 15.347 -19.291 -28.498 1.00 54.81 160 PHE A CA 1
ATOM 1170 C C . PHE A 1 160 ? 16.007 -18.389 -29.563 1.00 54.81 160 PHE A C 1
ATOM 1172 O O . PHE A 1 160 ? 17.027 -17.767 -29.274 1.00 54.81 160 PHE A O 1
ATOM 1179 N N . GLY A 1 161 ? 15.453 -18.289 -30.780 1.00 52.97 161 GLY A N 1
ATOM 1180 C CA . GLY A 1 161 ? 16.006 -17.432 -31.842 1.00 52.97 161 GLY A CA 1
ATOM 1181 C C . GLY A 1 161 ? 15.789 -15.930 -31.618 1.00 52.97 161 GLY A C 1
ATOM 1182 O O . GLY A 1 161 ? 16.677 -15.129 -31.899 1.00 52.97 161 GLY A O 1
ATOM 1183 N N . PHE A 1 162 ? 14.653 -15.540 -31.029 1.00 56.25 162 PHE A N 1
ATOM 1184 C CA . PHE A 1 162 ? 14.266 -14.126 -30.910 1.00 56.25 162 PHE A CA 1
ATOM 1185 C C . PHE A 1 162 ? 15.200 -13.307 -30.004 1.00 56.25 162 PHE A C 1
ATOM 1187 O O . PHE A 1 162 ? 15.438 -12.127 -30.254 1.00 56.25 162 PHE A O 1
ATOM 1194 N N . TRP A 1 163 ? 15.766 -13.928 -28.964 1.00 54.22 163 TRP A N 1
ATOM 1195 C CA . TRP A 1 163 ? 16.704 -13.254 -28.059 1.00 54.22 163 TRP A CA 1
ATOM 1196 C C . TRP A 1 163 ? 18.112 -13.108 -28.646 1.00 54.22 163 TRP A C 1
ATOM 1198 O O . TRP A 1 163 ? 18.822 -12.174 -28.288 1.00 54.22 163 TRP A O 1
ATOM 1208 N N . LYS A 1 164 ? 18.512 -13.987 -29.573 1.00 54.56 164 LYS A N 1
ATOM 1209 C CA . LYS A 1 164 ? 19.859 -13.979 -30.164 1.00 54.56 164 LYS A CA 1
ATOM 1210 C C . LYS A 1 164 ? 20.019 -12.954 -31.289 1.00 54.56 164 LYS A C 1
ATOM 1212 O O . LYS A 1 164 ? 21.116 -12.446 -31.484 1.00 54.56 164 LYS A O 1
ATOM 1217 N N . GLU A 1 165 ? 18.943 -12.618 -32.002 1.00 55.56 165 GLU A N 1
ATOM 1218 C CA . GLU A 1 165 ? 18.994 -11.668 -33.126 1.00 55.56 165 GLU A CA 1
ATOM 1219 C C . GLU A 1 165 ? 19.108 -10.198 -32.700 1.00 55.56 165 GLU A C 1
ATOM 1221 O O . GLU A 1 165 ? 19.617 -9.383 -33.466 1.00 55.56 165 GLU A O 1
ATOM 1226 N N . ARG A 1 166 ? 18.665 -9.834 -31.488 1.00 57.47 166 ARG A N 1
ATOM 1227 C CA . ARG A 1 166 ? 18.710 -8.433 -31.022 1.00 57.47 166 ARG A CA 1
ATOM 1228 C C . ARG A 1 166 ? 19.974 -8.044 -30.263 1.00 57.47 166 ARG A C 1
ATOM 1230 O O . ARG A 1 166 ? 20.181 -6.854 -30.047 1.00 57.47 166 ARG A O 1
ATOM 1237 N N . PHE A 1 167 ? 20.812 -9.010 -29.898 1.00 54.16 167 PHE A N 1
ATOM 1238 C CA . PHE A 1 167 ? 22.065 -8.763 -29.183 1.00 54.16 167 PHE A CA 1
ATOM 1239 C C . PHE A 1 167 ? 23.223 -9.537 -29.828 1.00 54.16 167 PHE A C 1
ATOM 1241 O O . PHE A 1 167 ? 23.769 -10.461 -29.219 1.00 54.16 167 PHE A O 1
ATOM 1248 N N . PRO A 1 168 ? 23.605 -9.215 -31.079 1.00 51.94 168 PRO A N 1
ATOM 1249 C CA . PRO A 1 168 ? 24.797 -9.790 -31.675 1.00 51.94 168 PRO A CA 1
ATOM 1250 C C . PRO A 1 168 ? 26.033 -9.220 -30.961 1.00 51.94 168 PRO A C 1
ATOM 1252 O O . PRO A 1 168 ? 26.518 -8.145 -31.285 1.00 51.94 168 PRO A O 1
ATOM 1255 N N . ASN A 1 169 ? 26.557 -9.989 -30.006 1.00 52.44 169 ASN A N 1
ATOM 1256 C CA . ASN A 1 169 ? 27.941 -9.940 -29.518 1.00 52.44 169 ASN A CA 1
ATOM 1257 C C . ASN A 1 169 ? 28.371 -8.850 -28.515 1.00 52.44 169 ASN A C 1
ATOM 1259 O O . ASN A 1 169 ? 29.554 -8.839 -28.175 1.00 52.44 169 ASN A O 1
ATOM 1263 N N . ASP A 1 170 ? 27.483 -8.023 -27.957 1.00 53.12 170 ASP A N 1
ATOM 1264 C CA . ASP A 1 170 ? 27.910 -7.054 -26.922 1.00 53.12 170 ASP A CA 1
ATOM 1265 C C . ASP A 1 170 ? 28.260 -7.698 -25.557 1.00 53.12 170 ASP A C 1
ATOM 1267 O O . ASP A 1 170 ? 28.974 -7.092 -24.763 1.00 53.12 170 ASP A O 1
ATOM 1271 N N . ASP A 1 171 ? 27.871 -8.956 -25.304 1.00 52.88 171 ASP A N 1
ATOM 1272 C CA . ASP A 1 171 ? 28.062 -9.625 -23.999 1.00 52.88 171 ASP A CA 1
ATOM 1273 C C . ASP A 1 171 ? 29.240 -10.627 -23.923 1.00 52.88 171 ASP A C 1
ATOM 1275 O O . ASP A 1 171 ? 29.418 -11.285 -22.899 1.00 52.88 171 ASP A O 1
ATOM 1279 N N . ILE A 1 172 ? 30.068 -10.789 -24.970 1.00 55.16 172 ILE A N 1
ATOM 1280 C CA . ILE A 1 172 ? 31.094 -11.868 -25.014 1.00 55.16 172 ILE A CA 1
ATOM 1281 C C . ILE A 1 172 ? 32.546 -11.354 -25.029 1.00 55.16 172 ILE A C 1
ATOM 1283 O O . ILE A 1 172 ? 33.475 -12.142 -25.188 1.00 55.16 172 ILE A O 1
ATOM 1287 N N . GLN A 1 173 ? 32.811 -10.060 -24.816 1.00 57.47 173 GLN A N 1
ATOM 1288 C CA . GLN A 1 173 ? 34.213 -9.608 -24.714 1.00 57.47 173 GLN A CA 1
ATOM 1289 C C . GLN A 1 173 ? 34.918 -10.045 -23.420 1.00 57.47 173 GLN A C 1
ATOM 1291 O O . GLN A 1 173 ? 36.144 -10.021 -23.348 1.00 57.47 173 GLN A O 1
ATOM 1296 N N . GLY A 1 174 ? 34.175 -10.537 -22.433 1.00 58.47 174 GLY A N 1
ATOM 1297 C CA . GLY A 1 174 ? 34.734 -11.309 -21.335 1.00 58.47 174 GLY A CA 1
ATOM 1298 C C . GLY A 1 174 ? 33.835 -12.498 -21.075 1.00 58.47 174 GLY A C 1
ATOM 1299 O O . GLY A 1 174 ? 32.785 -12.333 -20.462 1.00 58.47 174 GLY A O 1
ATOM 1300 N N . GLN A 1 175 ? 34.225 -13.699 -21.517 1.00 56.97 175 GLN A N 1
ATOM 1301 C CA . GLN A 1 175 ? 33.633 -14.890 -20.916 1.00 56.97 175 GLN A CA 1
ATOM 1302 C C . GLN A 1 175 ? 33.870 -14.771 -19.405 1.00 56.97 175 GLN A C 1
ATOM 1304 O O . GLN A 1 175 ? 35.032 -14.642 -19.005 1.00 56.97 175 GLN A O 1
ATOM 1309 N N . PRO A 1 176 ? 32.820 -14.761 -18.563 1.00 58.12 176 PRO A N 1
ATOM 1310 C CA . PRO A 1 176 ? 33.025 -14.836 -17.130 1.00 58.12 176 PRO A CA 1
ATOM 1311 C C . PRO A 1 176 ? 33.838 -16.101 -16.883 1.00 58.12 176 PRO A C 1
ATOM 1313 O O . PRO A 1 176 ? 33.448 -17.185 -17.321 1.00 58.12 176 PRO A O 1
ATOM 1316 N N . ASP A 1 177 ? 35.012 -15.926 -16.283 1.00 61.00 177 ASP A N 1
ATOM 1317 C CA . ASP A 1 177 ? 35.966 -16.992 -16.029 1.00 61.00 177 ASP A CA 1
ATOM 1318 C C . ASP A 1 177 ? 35.273 -18.097 -15.223 1.00 61.00 177 ASP A C 1
ATOM 1320 O O . ASP A 1 177 ? 35.081 -17.988 -14.010 1.00 61.00 177 ASP A O 1
ATOM 1324 N N . ARG A 1 178 ? 34.841 -19.156 -15.919 1.00 55.97 178 ARG A N 1
ATOM 1325 C CA . ARG A 1 178 ? 34.096 -20.274 -15.326 1.00 55.97 178 ARG A CA 1
ATOM 1326 C C . ARG A 1 178 ? 34.936 -21.044 -14.309 1.00 55.97 178 ARG A C 1
ATOM 1328 O O . ARG A 1 178 ? 34.374 -21.841 -13.567 1.00 55.97 178 ARG A O 1
ATOM 1335 N N . THR A 1 179 ? 36.248 -20.800 -14.250 1.00 64.44 179 THR A N 1
ATOM 1336 C CA . THR A 1 179 ? 37.129 -21.391 -13.237 1.00 64.44 179 THR A CA 1
ATOM 1337 C C . THR A 1 179 ? 37.093 -20.655 -11.896 1.00 64.44 179 THR A C 1
ATOM 1339 O O . THR A 1 179 ? 37.567 -21.197 -10.904 1.00 64.44 179 THR A O 1
ATOM 1342 N N . LYS A 1 180 ? 36.469 -19.468 -11.828 1.00 64.25 180 LYS A N 1
ATOM 1343 C CA . LYS A 1 180 ? 36.245 -18.705 -10.586 1.00 64.25 180 LYS A CA 1
ATOM 1344 C C . LYS A 1 180 ? 34.838 -18.849 -10.012 1.00 64.25 180 LYS A C 1
ATOM 1346 O O . LYS A 1 180 ? 34.432 -18.044 -9.174 1.00 64.25 180 LYS A O 1
ATOM 1351 N N . LEU A 1 181 ? 34.071 -19.839 -10.460 1.00 66.44 181 LEU A N 1
ATOM 1352 C CA . LEU A 1 181 ? 32.858 -20.193 -9.736 1.00 66.44 181 LEU A CA 1
ATOM 1353 C C . LEU A 1 181 ? 33.287 -20.828 -8.404 1.00 66.44 181 LEU A C 1
ATOM 1355 O O . LEU A 1 181 ? 34.130 -21.728 -8.435 1.00 66.44 181 LEU A O 1
ATOM 1359 N N . PRO A 1 182 ? 32.770 -20.353 -7.253 1.00 71.88 182 PRO A N 1
ATOM 1360 C CA . PRO A 1 182 ? 33.058 -20.981 -5.970 1.00 71.88 182 PRO A CA 1
ATOM 1361 C C . PRO A 1 182 ? 32.711 -22.463 -6.074 1.00 71.88 182 PRO A C 1
ATOM 1363 O O . PRO A 1 182 ? 31.679 -22.823 -6.654 1.00 71.88 182 PRO A O 1
ATOM 1366 N N . SER A 1 183 ? 33.597 -23.329 -5.581 1.00 73.62 183 SER A N 1
ATOM 1367 C CA . SER A 1 183 ? 33.306 -24.755 -5.609 1.00 73.62 183 SER A CA 1
ATOM 1368 C C . SER A 1 183 ? 32.069 -25.014 -4.738 1.00 73.62 183 SER A C 1
ATOM 1370 O O . SER A 1 183 ? 31.806 -24.253 -3.803 1.00 73.62 183 SER A O 1
ATOM 1372 N N . PRO A 1 184 ? 31.292 -26.078 -4.995 1.00 71.19 184 PRO A N 1
ATOM 1373 C CA . PRO A 1 184 ? 30.151 -26.425 -4.149 1.00 71.19 184 PRO A CA 1
ATOM 1374 C C . PRO A 1 184 ? 30.500 -26.513 -2.651 1.00 71.19 184 PRO A C 1
ATOM 1376 O O . PRO A 1 184 ? 29.655 -26.206 -1.819 1.00 71.19 184 PRO A O 1
ATOM 1379 N N . ALA A 1 185 ? 31.752 -26.843 -2.312 1.00 71.75 185 ALA A N 1
ATOM 1380 C CA . ALA A 1 185 ? 32.246 -26.868 -0.936 1.00 71.75 185 ALA A CA 1
ATOM 1381 C C . ALA A 1 185 ? 32.427 -25.462 -0.322 1.00 71.75 185 ALA A C 1
ATOM 1383 O O . ALA A 1 185 ? 32.243 -25.285 0.880 1.00 71.75 185 ALA A O 1
ATOM 1384 N N . ASP A 1 186 ? 32.727 -24.442 -1.134 1.00 67.94 186 ASP A N 1
ATOM 1385 C CA . ASP A 1 186 ? 32.878 -23.053 -0.672 1.00 67.94 186 ASP A CA 1
ATOM 1386 C C . ASP A 1 186 ? 31.519 -22.388 -0.391 1.00 67.94 186 ASP A C 1
ATOM 1388 O O . ASP A 1 186 ? 31.428 -21.435 0.385 1.00 67.94 186 ASP A O 1
ATOM 1392 N N . MET A 1 187 ? 30.435 -22.901 -0.988 1.00 64.69 187 MET A N 1
ATOM 1393 C CA . MET A 1 187 ? 29.077 -22.433 -0.696 1.00 64.69 187 MET A CA 1
ATOM 1394 C C . MET A 1 187 ? 28.583 -22.850 0.697 1.00 64.69 187 MET A C 1
ATOM 1396 O O . MET A 1 187 ? 27.805 -22.112 1.302 1.00 64.69 187 MET A O 1
ATOM 1400 N N . GLU A 1 188 ? 29.046 -23.982 1.235 1.00 65.56 188 GLU A N 1
ATOM 1401 C CA . GLU A 1 188 ? 28.601 -24.489 2.542 1.00 65.56 188 GLU A CA 1
ATOM 1402 C C . GLU A 1 188 ? 29.148 -23.654 3.713 1.00 65.56 188 GLU A C 1
ATOM 1404 O O . GLU A 1 188 ? 28.465 -23.480 4.722 1.00 65.56 188 GLU A O 1
ATOM 1409 N N . GLN A 1 189 ? 30.330 -23.038 3.576 1.00 63.69 189 GLN A N 1
ATOM 1410 C CA . GLN A 1 189 ? 30.905 -22.191 4.636 1.00 63.69 189 GLN A CA 1
ATOM 1411 C C . GLN A 1 189 ? 30.192 -20.841 4.814 1.00 63.69 189 GLN A C 1
ATOM 1413 O 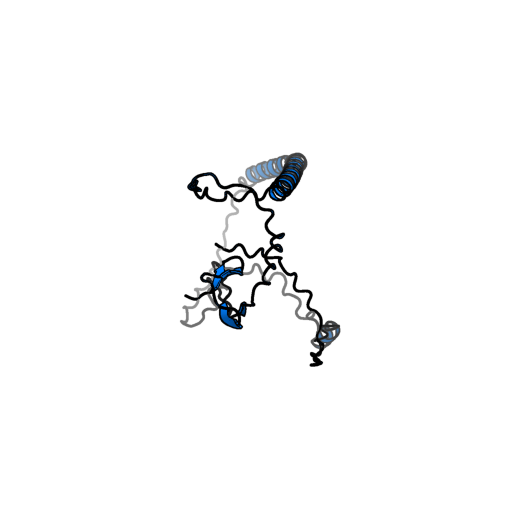O . GLN A 1 189 ? 30.259 -20.244 5.893 1.00 63.69 189 GLN A O 1
ATOM 1418 N N . HIS A 1 190 ? 29.462 -20.369 3.801 1.00 57.22 190 HIS A N 1
ATOM 1419 C CA . HIS A 1 190 ? 28.686 -19.130 3.889 1.00 57.22 190 HIS A CA 1
ATOM 1420 C C . HIS A 1 190 ? 27.234 -19.331 4.347 1.00 57.22 190 HIS A C 1
ATOM 1422 O O . HIS A 1 190 ? 26.534 -18.347 4.578 1.00 57.22 190 HIS A O 1
ATOM 1428 N N . GLN A 1 191 ? 26.801 -20.572 4.597 1.00 56.75 191 GLN A N 1
ATOM 1429 C CA . GLN A 1 191 ? 25.555 -20.876 5.311 1.00 56.75 191 GLN A CA 1
ATOM 1430 C C . GLN A 1 191 ? 25.741 -20.830 6.839 1.00 56.75 191 GLN A C 1
ATOM 1432 O O . GLN A 1 191 ? 25.215 -21.645 7.590 1.00 56.75 191 GLN A O 1
ATOM 1437 N N . THR A 1 192 ? 26.492 -19.855 7.348 1.00 54.75 192 THR A N 1
ATOM 1438 C CA . THR A 1 192 ? 26.566 -19.628 8.792 1.00 54.75 192 THR A CA 1
ATOM 1439 C C . THR A 1 192 ? 25.430 -18.699 9.221 1.00 54.75 192 THR A C 1
ATOM 1441 O O . THR A 1 192 ? 25.479 -17.485 9.035 1.00 54.75 192 THR A O 1
ATOM 1444 N N . ASN A 1 193 ? 24.424 -19.307 9.860 1.00 51.91 193 ASN A N 1
ATOM 1445 C CA . ASN A 1 193 ? 23.378 -18.686 10.687 1.00 51.91 193 ASN A CA 1
ATOM 1446 C C . ASN A 1 193 ? 22.042 -18.323 10.019 1.00 51.91 193 ASN A C 1
ATOM 1448 O O . ASN A 1 193 ? 21.425 -17.324 10.386 1.00 51.91 193 ASN A O 1
ATOM 1452 N N . THR A 1 194 ? 21.494 -19.181 9.159 1.00 51.19 194 THR A N 1
ATOM 1453 C CA . THR A 1 194 ? 20.030 -19.346 9.188 1.00 51.19 194 THR A CA 1
ATOM 1454 C C . THR A 1 194 ? 19.726 -20.369 10.272 1.00 51.19 194 THR A C 1
ATOM 1456 O O . THR A 1 194 ? 19.584 -21.558 10.018 1.00 51.19 194 THR A O 1
ATOM 1459 N N . ILE A 1 195 ? 19.745 -19.903 11.524 1.00 53.88 195 ILE A N 1
ATOM 1460 C CA . ILE A 1 195 ? 19.121 -20.629 12.627 1.00 53.88 195 ILE A CA 1
ATOM 1461 C C . ILE A 1 195 ? 17.639 -20.632 12.278 1.00 53.88 195 ILE A C 1
ATOM 1463 O O . ILE A 1 195 ? 16.950 -19.636 12.501 1.00 53.88 195 ILE A O 1
ATOM 1467 N N . ASP A 1 196 ? 17.168 -21.716 11.669 1.00 50.41 196 ASP A N 1
ATOM 1468 C CA . ASP A 1 196 ? 15.742 -21.993 11.641 1.00 50.41 196 ASP A CA 1
ATOM 1469 C C . ASP A 1 196 ? 15.292 -22.006 13.104 1.00 50.41 196 ASP A C 1
ATOM 1471 O O . ASP A 1 196 ? 15.838 -22.783 13.900 1.00 50.41 196 ASP A O 1
ATOM 1475 N N . PRO A 1 197 ? 14.372 -21.117 13.520 1.00 56.25 197 PRO A N 1
ATOM 1476 C CA . PRO A 1 197 ? 13.840 -21.193 14.860 1.00 56.25 197 PRO A CA 1
ATOM 1477 C C . PRO A 1 197 ? 13.156 -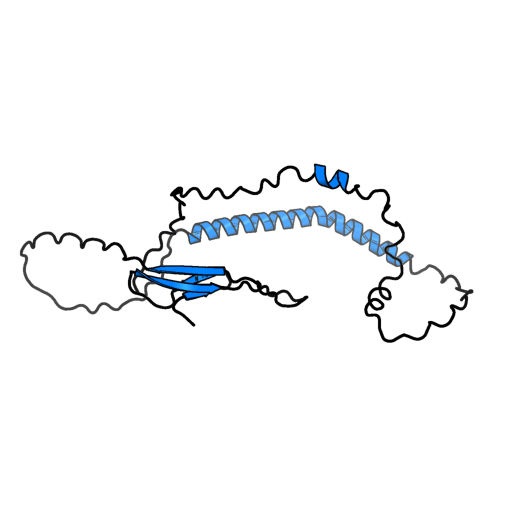22.551 14.961 1.00 56.25 197 PRO A C 1
ATOM 1479 O O . PRO A 1 197 ? 12.118 -22.784 14.343 1.00 56.25 197 PRO A O 1
ATOM 1482 N N . VAL A 1 198 ? 13.765 -23.461 15.721 1.00 55.78 198 VAL A N 1
ATOM 1483 C CA . VAL A 1 198 ? 13.102 -24.669 16.191 1.00 55.78 198 VAL A CA 1
ATOM 1484 C C . VAL A 1 198 ? 11.838 -24.180 16.881 1.00 55.78 198 VAL A C 1
ATOM 1486 O O . VAL A 1 198 ? 11.889 -23.583 17.958 1.00 55.78 198 VAL A O 1
ATOM 1489 N N . VAL A 1 199 ? 10.703 -24.370 16.212 1.00 53.44 199 VAL A N 1
ATOM 1490 C CA . VAL A 1 199 ? 9.384 -24.174 16.795 1.00 53.44 199 VAL A CA 1
ATOM 1491 C C . VAL A 1 199 ? 9.211 -25.311 17.790 1.00 53.44 199 VAL A C 1
ATOM 1493 O O . VAL A 1 199 ? 8.621 -26.348 17.506 1.00 53.44 199 VAL A O 1
ATOM 1496 N N . THR A 1 200 ? 9.801 -25.136 18.967 1.00 50.38 200 THR A N 1
ATOM 1497 C CA . THR A 1 200 ? 9.401 -25.872 20.151 1.00 50.38 200 THR A CA 1
ATOM 1498 C C . THR A 1 200 ? 7.993 -25.387 20.461 1.00 50.38 200 THR A C 1
ATOM 1500 O O . THR A 1 200 ? 7.810 -24.257 20.915 1.00 50.38 200 THR A O 1
ATOM 1503 N N . GLU A 1 201 ? 6.991 -26.221 20.185 1.00 51.97 201 GLU A N 1
ATOM 1504 C CA . GLU A 1 201 ? 5.648 -26.089 20.749 1.00 51.97 201 GLU A CA 1
ATOM 1505 C C . GLU A 1 201 ? 5.743 -26.202 22.278 1.00 51.97 201 GLU A C 1
ATOM 1507 O O . GLU A 1 201 ? 5.458 -27.231 22.884 1.00 51.97 201 GLU A O 1
ATOM 1512 N N . GLN A 1 202 ? 6.167 -25.127 22.933 1.00 43.44 202 GLN A N 1
ATOM 1513 C CA . GLN A 1 202 ? 5.799 -24.872 24.309 1.00 43.44 202 GLN A CA 1
ATOM 1514 C C . GLN A 1 202 ? 4.700 -23.828 24.280 1.00 43.44 202 GLN A C 1
ATOM 1516 O O . GLN A 1 202 ? 4.905 -22.675 23.909 1.00 43.44 202 GLN A O 1
ATOM 1521 N N . ALA A 1 203 ? 3.511 -24.279 24.672 1.00 53.97 203 ALA A N 1
ATOM 1522 C CA . ALA A 1 203 ? 2.395 -23.445 25.062 1.00 53.97 203 ALA A CA 1
ATOM 1523 C C . ALA A 1 203 ? 2.835 -22.517 26.205 1.00 53.97 203 ALA A C 1
ATOM 1525 O O . ALA A 1 203 ? 2.638 -22.801 27.383 1.00 53.97 203 ALA A O 1
ATOM 1526 N N . GLN A 1 204 ? 3.466 -21.405 25.852 1.00 44.78 204 GLN A N 1
ATOM 1527 C CA . GLN A 1 204 ? 3.681 -20.288 26.741 1.00 44.78 204 GLN A CA 1
ATOM 1528 C C . GLN A 1 204 ? 2.720 -19.201 26.291 1.00 44.78 204 GLN A C 1
ATOM 1530 O O . GLN A 1 204 ? 2.779 -18.716 25.161 1.00 44.78 204 GLN A O 1
ATOM 1535 N N . ALA A 1 205 ? 1.798 -18.864 27.189 1.00 52.59 205 ALA A N 1
ATOM 1536 C CA . ALA A 1 205 ? 0.972 -17.673 27.133 1.00 52.59 205 ALA A CA 1
ATOM 1537 C C . ALA A 1 205 ? 1.892 -16.440 27.190 1.00 52.59 205 ALA A C 1
ATOM 1539 O O . ALA A 1 205 ? 2.057 -15.803 28.225 1.00 52.59 205 ALA A O 1
ATOM 1540 N N . GLY A 1 206 ? 2.575 -16.176 26.081 1.00 44.78 206 GLY A N 1
ATOM 1541 C CA . GLY A 1 206 ? 3.346 -14.976 25.850 1.00 44.78 206 GLY A CA 1
ATOM 1542 C C . GLY A 1 206 ? 2.368 -13.876 25.500 1.00 44.78 206 GLY A C 1
ATOM 1543 O O . GLY A 1 206 ? 1.714 -13.926 24.459 1.00 44.78 206 GLY A O 1
ATOM 1544 N N . ASP A 1 207 ? 2.258 -12.930 26.420 1.00 43.34 207 ASP A N 1
ATOM 1545 C CA . ASP A 1 207 ? 1.596 -11.642 26.305 1.00 43.34 207 ASP A CA 1
ATOM 1546 C C . ASP A 1 207 ? 2.099 -10.908 25.050 1.00 43.34 207 ASP A C 1
ATOM 1548 O O . ASP A 1 207 ? 3.024 -10.095 25.077 1.00 43.34 207 ASP A O 1
ATOM 1552 N N . LEU A 1 208 ? 1.515 -11.256 23.898 1.00 42.41 208 LEU A N 1
ATOM 1553 C CA . LEU A 1 208 ? 1.498 -10.402 22.728 1.00 42.41 208 LEU A CA 1
ATOM 1554 C C . LEU A 1 208 ? 0.782 -9.146 23.190 1.00 42.41 208 LEU A C 1
ATOM 1556 O O . LEU A 1 208 ? -0.449 -9.091 23.229 1.00 42.41 208 LEU A O 1
ATOM 1560 N N . THR A 1 209 ? 1.589 -8.142 23.515 1.00 41.41 209 THR A N 1
ATOM 1561 C CA . THR A 1 209 ? 1.211 -6.738 23.559 1.00 41.41 209 THR A CA 1
ATOM 1562 C C . THR A 1 209 ? 0.759 -6.353 22.156 1.00 41.41 209 THR A C 1
ATOM 1564 O O . THR A 1 209 ? 1.431 -5.687 21.374 1.00 41.41 209 THR A O 1
ATOM 1567 N N . LEU A 1 210 ? -0.439 -6.835 21.830 1.00 41.09 210 LEU A N 1
ATOM 1568 C CA . LEU A 1 210 ? -1.336 -6.292 20.851 1.00 41.09 210 LEU A CA 1
ATOM 1569 C C . LEU A 1 210 ? -1.325 -4.806 21.165 1.00 41.09 210 LEU A C 1
ATOM 1571 O O . LEU A 1 210 ? -1.805 -4.394 22.223 1.00 41.09 210 LEU A O 1
ATOM 1575 N N . HIS A 1 211 ? -0.732 -4.003 20.285 1.00 39.38 211 HIS A N 1
ATOM 1576 C CA . HIS A 1 211 ? -1.026 -2.587 20.264 1.00 39.38 211 HIS A CA 1
ATOM 1577 C C . HIS A 1 211 ? -2.539 -2.505 20.078 1.00 39.38 211 HIS A C 1
ATOM 1579 O O . HIS A 1 211 ? -3.061 -2.549 18.964 1.00 39.38 211 HIS A O 1
ATOM 1585 N N . THR A 1 212 ? -3.258 -2.458 21.199 1.00 37.81 212 THR A N 1
ATOM 1586 C CA . THR A 1 212 ? -4.650 -2.085 21.290 1.00 37.81 212 THR A CA 1
ATOM 1587 C C . THR A 1 212 ? -4.673 -0.661 20.784 1.00 37.81 212 THR A C 1
ATOM 1589 O O . THR A 1 212 ? -4.551 0.298 21.546 1.00 37.81 212 THR A O 1
ATOM 1592 N N . LEU A 1 213 ? -4.785 -0.524 19.463 1.00 41.91 213 LEU A N 1
ATOM 1593 C CA . LEU A 1 213 ? -5.427 0.608 18.840 1.00 41.91 213 LEU A CA 1
ATOM 1594 C C . LEU A 1 213 ? -6.723 0.760 19.618 1.00 41.91 213 LEU A C 1
ATOM 1596 O O . LEU A 1 213 ? -7.645 -0.045 19.478 1.00 41.91 213 LEU A O 1
ATOM 1600 N N . LYS A 1 214 ? -6.712 1.730 20.532 1.00 39.00 214 LYS A N 1
ATOM 1601 C CA . LYS A 1 214 ? -7.806 2.110 21.412 1.00 39.00 214 LYS A CA 1
ATOM 1602 C C . LYS A 1 214 ? -8.884 2.683 20.498 1.00 39.00 214 LYS A C 1
ATOM 1604 O O . LYS A 1 214 ? -9.044 3.892 20.366 1.00 39.00 214 LYS A O 1
ATOM 1609 N N . LYS A 1 215 ? -9.548 1.801 19.750 1.00 42.44 215 LYS A N 1
ATOM 1610 C CA . LYS A 1 215 ? -10.647 2.139 18.864 1.00 42.44 215 LYS A CA 1
ATOM 1611 C C . LYS A 1 215 ? -11.776 2.544 19.793 1.00 42.44 215 LYS A C 1
ATOM 1613 O O . LYS A 1 215 ? -12.422 1.700 20.409 1.00 42.44 215 LYS A O 1
ATOM 1618 N N . LYS A 1 216 ? -11.949 3.860 19.943 1.00 40.28 216 LYS A N 1
ATOM 1619 C CA . LYS A 1 216 ? -13.189 4.455 20.437 1.00 40.28 216 LYS A CA 1
ATOM 1620 C C . LYS A 1 216 ? -14.313 3.781 19.653 1.00 40.28 216 LYS A C 1
ATOM 1622 O O . LYS A 1 216 ? -14.413 3.961 18.442 1.00 40.28 216 LYS A O 1
ATOM 1627 N N . CYS A 1 217 ? -15.087 2.945 20.334 1.00 37.81 217 CYS A N 1
ATOM 1628 C CA . CYS A 1 217 ? -16.342 2.445 19.805 1.00 37.81 217 CYS A CA 1
ATOM 1629 C C . CYS A 1 217 ? -17.285 3.645 19.771 1.00 37.81 217 CYS A C 1
ATOM 1631 O O . CYS A 1 217 ? -17.913 3.975 20.772 1.00 37.81 217 CYS A O 1
ATOM 1633 N N . THR A 1 218 ? -17.297 4.364 18.653 1.00 32.75 218 THR A N 1
ATOM 1634 C CA . THR A 1 218 ? -18.341 5.344 18.380 1.00 32.75 218 THR A CA 1
ATOM 1635 C C . THR A 1 218 ? -19.542 4.546 17.902 1.00 32.75 218 THR A C 1
ATOM 1637 O O . THR A 1 218 ? -19.518 3.976 16.814 1.00 32.75 218 THR A O 1
ATOM 1640 N N . ILE A 1 219 ? -20.543 4.430 18.767 1.00 32.94 219 ILE A N 1
ATOM 1641 C CA . ILE A 1 219 ? -21.862 3.922 18.405 1.00 32.94 219 ILE A CA 1
ATOM 1642 C C . ILE A 1 219 ? -22.468 4.988 17.480 1.00 32.94 219 ILE A C 1
ATOM 1644 O O . ILE A 1 219 ? -22.606 6.137 17.902 1.00 32.94 219 ILE A O 1
ATOM 1648 N N . LEU A 1 220 ? -22.706 4.626 16.217 1.00 35.59 220 LEU A N 1
ATOM 1649 C CA . LEU A 1 220 ? -23.572 5.369 15.296 1.00 35.59 220 LEU A CA 1
ATOM 1650 C C . LEU A 1 220 ? -25.012 4.901 15.498 1.00 35.59 220 LEU A C 1
ATOM 1652 O O . LEU A 1 220 ? -25.188 3.670 15.664 1.00 35.59 220 LEU A O 1
#

Sequence (220 aa):
GGSISVGADGAVALTSSRSAGTVVSGSAYAWDKGQTPGALRSDNPARISVRFTTCPSTSAPATAAPTTSAPTAAPTTTTTTATSYSSGSSSVAWILLSSVLGVCFLGLLAFMLWRYWYMCAHTCHRQARYKHRSRRMPNPTSDEREATPPPPTPQPGFLFGFWKERFPNDDIQGQPDRTKLPSPADMEQHQTNTIDPVVTEQAQAGDLTLHTLKKKCTIL

Secondary structure (DSSP, 8-state):
--SEEE-TTS-EEESS---TT-EEEEEE--B---SSS---B-SSPEEEEEE--PPP--PPP--------------------------TTHHHHHHHHHHHHHHHHHHHHHHHHHHHHHHHHHHHHHHHHHHHHHTTS----------PPPPPP--TT-TTHHHHHS-SSTT-SS---GGGSPPHHHHHTT------------------------------

Organism: Elysia chlorotica (NCBI:txid188477)

Foldseek 3Di:
DDQWDADLVRDIDGPDDDDAQDKDKDWAWHWDQDPPVGIDIDPGTDIDIDHHHDDPPPPDDPPDPDDDDDDDDDDDDDDPDPPPPCPPDPVVVVVVVVVVVVVVVVVVVVVCCVVCVVVCVVVVVVVVVVVVVVVPDPDDPPPDDDDDDDDDDDDPDDPVVVVCVVDPPPPVPDDPPPVPDPDPVNVVVVPPDPPVPPPPPDPDPPPPPPVPPVPPPPDD